Protein AF-A0A1Q6QPU6-F1 (afdb_monomer_lite)

Secondary structure (DSSP, 8-state):
--HHHHHHHHHHHHHHHH-S-HHHHHHHHHHHHHHHHHHHHHHHHTTSS-GGG--SB-HHHHHHHHHHHHHHHTTS-HHHHHHHHHHHHHHHHHHTT-B-S-GGGGGGT-B-TT---SSB--HHHHHHHHHHHHHHHHHHTTTS--S-TTS-TTSHHHHHHHHHHHTHHHHHHHHHHHHHHHHHHHHHH-

pLDDT: mean 91.65, std 6.23, range [52.44, 97.75]

Foldseek 3Di:
DPVVLLVVLLQLLLVLLLDDDLLVVLVVLLVLLVVLQVVQVVCCVVVVDDPQAHAPQAPSNLSSVLSNCCVPLVVDPLVVLLVVLVVLAVVLVVLCVDEDPDCVCQQQNHHHPPDHYPGGDHNGNSSSSSSNSNSCSCPVCVVVDDPCPPPPCVDPVNVVVVVCVVCVSVCVSVVVVVVVVVVVVVVVVD

Structure (mmCIF, N/CA/C/O backbone):
data_AF-A0A1Q6QPU6-F1
#
_entry.id   AF-A0A1Q6QPU6-F1
#
loop_
_atom_site.group_PDB
_atom_site.id
_atom_site.type_symbol
_atom_site.label_atom_id
_atom_site.label_alt_id
_atom_site.label_comp_id
_atom_site.label_asym_id
_atom_site.label_entity_id
_atom_site.label_seq_id
_atom_site.pdbx_PDB_ins_code
_atom_site.Cartn_x
_atom_site.Cartn_y
_atom_site.Cartn_z
_atom_site.occupancy
_atom_site.B_iso_or_equiv
_atom_site.auth_seq_id
_atom_site.auth_comp_id
_atom_site.auth_asym_id
_atom_site.auth_atom_id
_atom_site.pdbx_PDB_model_num
ATOM 1 N N . MET A 1 1 ? 6.697 -15.761 -1.244 1.00 52.44 1 MET A N 1
ATOM 2 C CA . MET A 1 1 ? 5.909 -14.647 -0.665 1.00 52.44 1 MET A CA 1
ATOM 3 C C . MET A 1 1 ? 6.875 -13.691 0.015 1.00 52.44 1 MET A C 1
ATOM 5 O O . MET A 1 1 ? 7.708 -14.163 0.774 1.00 52.44 1 MET A O 1
ATOM 9 N N . GLN A 1 2 ? 6.818 -12.386 -0.259 1.00 68.25 2 GLN A N 1
ATOM 10 C CA . GLN A 1 2 ? 7.627 -11.409 0.480 1.00 68.25 2 GLN A CA 1
ATOM 11 C C . GLN A 1 2 ? 6.918 -11.092 1.802 1.00 68.25 2 GLN A C 1
ATOM 13 O O . GLN A 1 2 ? 6.023 -10.255 1.830 1.00 68.25 2 GLN A O 1
ATOM 18 N N . TRP A 1 3 ? 7.263 -11.772 2.895 1.00 74.69 3 TRP A N 1
ATOM 19 C CA . TRP A 1 3 ? 6.568 -11.647 4.189 1.00 74.69 3 TRP A CA 1
ATOM 20 C C . TRP A 1 3 ? 6.433 -10.201 4.703 1.00 74.69 3 TRP A C 1
ATOM 22 O O . TRP A 1 3 ? 5.424 -9.863 5.320 1.00 74.69 3 TRP A O 1
ATOM 32 N N . GLY A 1 4 ? 7.388 -9.323 4.368 1.00 81.06 4 GLY A N 1
ATOM 33 C CA . GLY A 1 4 ? 7.327 -7.897 4.706 1.00 81.06 4 GLY A CA 1
ATOM 34 C C . GLY A 1 4 ? 6.108 -7.170 4.124 1.00 81.06 4 GLY A C 1
ATOM 35 O O . GLY A 1 4 ? 5.490 -6.366 4.818 1.00 81.06 4 GLY A O 1
ATOM 36 N N . SER A 1 5 ? 5.699 -7.503 2.894 1.00 82.19 5 SER A N 1
ATOM 37 C CA . SER A 1 5 ? 4.511 -6.914 2.250 1.00 82.19 5 SER A CA 1
ATOM 38 C C . SER A 1 5 ? 3.216 -7.231 2.997 1.00 82.19 5 SER A C 1
ATOM 40 O O . SER A 1 5 ? 2.389 -6.351 3.233 1.00 82.19 5 SER A O 1
ATOM 42 N N . VAL A 1 6 ? 3.063 -8.491 3.408 1.00 90.56 6 VAL A N 1
ATOM 43 C CA . VAL A 1 6 ? 1.884 -8.977 4.129 1.00 90.56 6 VAL A CA 1
ATOM 44 C C . VAL A 1 6 ? 1.790 -8.297 5.487 1.00 90.56 6 VAL A C 1
ATOM 46 O O . VAL A 1 6 ? 0.727 -7.791 5.843 1.00 90.56 6 VAL A O 1
ATOM 49 N N . LEU A 1 7 ? 2.907 -8.218 6.217 1.00 91.81 7 LEU A N 1
ATOM 50 C CA . LEU A 1 7 ? 2.950 -7.541 7.510 1.00 91.81 7 LEU A CA 1
ATOM 51 C C . LEU A 1 7 ? 2.557 -6.064 7.381 1.00 91.81 7 LEU A C 1
ATOM 53 O O . LEU A 1 7 ? 1.762 -5.566 8.174 1.00 91.81 7 LEU A O 1
ATOM 57 N N . PHE A 1 8 ? 3.063 -5.376 6.359 1.00 90.69 8 PHE A N 1
ATOM 58 C CA . PHE A 1 8 ? 2.744 -3.973 6.119 1.00 90.69 8 PHE A CA 1
ATOM 59 C C . PHE A 1 8 ? 1.252 -3.747 5.832 1.00 90.69 8 PHE A C 1
ATOM 61 O O . PHE A 1 8 ? 0.648 -2.830 6.389 1.00 90.69 8 PHE A O 1
ATOM 68 N N . LEU A 1 9 ? 0.634 -4.612 5.022 1.00 94.75 9 LEU A N 1
ATOM 69 C CA . LEU A 1 9 ? -0.805 -4.567 4.737 1.00 94.75 9 LEU A CA 1
ATOM 70 C C . LEU A 1 9 ? -1.649 -4.868 5.979 1.00 94.75 9 LEU A C 1
ATOM 72 O O . LEU A 1 9 ? -2.629 -4.167 6.226 1.00 94.75 9 LEU A O 1
ATOM 76 N N . LEU A 1 10 ? -1.249 -5.860 6.780 1.00 95.88 10 LEU A N 1
ATOM 77 C CA . LEU A 1 10 ? -1.910 -6.193 8.044 1.00 95.88 10 LEU A CA 1
ATOM 78 C C . LEU A 1 10 ? -1.862 -5.014 9.020 1.00 95.88 10 LEU A C 1
ATOM 80 O O . LEU A 1 10 ? -2.901 -4.611 9.542 1.00 95.88 10 LEU A O 1
ATOM 84 N N . ILE A 1 11 ? -0.680 -4.424 9.224 1.00 93.75 11 ILE A N 1
ATOM 85 C CA . ILE A 1 11 ? -0.508 -3.253 10.092 1.00 93.75 11 ILE A CA 1
ATOM 86 C C . ILE A 1 11 ? -1.337 -2.081 9.564 1.00 93.75 11 ILE A C 1
ATOM 88 O O . ILE A 1 11 ? -2.042 -1.442 10.339 1.00 93.75 11 ILE A O 1
ATOM 92 N N . SER A 1 12 ? -1.320 -1.824 8.254 1.00 94.56 12 SER A N 1
ATOM 93 C CA . SER A 1 12 ? -2.130 -0.760 7.651 1.00 94.56 12 SER A CA 1
ATOM 94 C C . SER A 1 12 ? -3.633 -0.978 7.874 1.00 94.56 12 SER A C 1
ATOM 96 O O . SER A 1 12 ? -4.347 -0.036 8.226 1.00 94.56 12 SER A O 1
ATOM 98 N N . GLY A 1 13 ? -4.098 -2.226 7.757 1.00 95.94 13 GLY A N 1
ATOM 99 C CA . GLY A 1 13 ? -5.467 -2.629 8.073 1.00 95.94 13 GLY A CA 1
ATOM 100 C C . GLY A 1 13 ? -5.832 -2.389 9.539 1.00 95.94 13 GLY A C 1
ATOM 101 O O . GLY A 1 13 ? -6.881 -1.822 9.824 1.00 95.94 13 GLY A O 1
ATOM 102 N N . ILE A 1 14 ? -4.953 -2.730 10.483 1.00 95.00 14 ILE A N 1
ATOM 103 C CA . ILE A 1 14 ? -5.164 -2.409 11.906 1.00 95.00 14 ILE A CA 1
ATOM 104 C C . ILE A 1 14 ? -5.216 -0.884 12.098 1.00 95.00 14 ILE A C 1
ATOM 106 O O . ILE A 1 14 ? -6.104 -0.352 12.757 1.00 95.00 14 ILE A O 1
ATOM 110 N N . CYS A 1 15 ? -4.293 -0.140 11.487 1.00 92.56 15 CYS A N 1
ATOM 111 C CA . CYS A 1 15 ? -4.229 1.312 11.631 1.00 92.56 15 CYS A CA 1
ATOM 112 C C . CYS A 1 15 ? -5.456 2.034 11.056 1.00 92.56 15 CYS A C 1
ATOM 114 O O . CYS A 1 15 ? -5.819 3.094 11.573 1.00 92.56 15 CYS A O 1
ATOM 116 N N . VAL A 1 16 ? -6.104 1.503 10.011 1.00 93.88 16 VAL A N 1
ATOM 117 C CA . VAL A 1 16 ? -7.290 2.152 9.427 1.00 93.88 16 VAL A CA 1
ATOM 118 C C . VAL A 1 16 ? -8.495 2.114 10.371 1.00 93.88 16 VAL A C 1
ATOM 120 O O . VAL A 1 16 ? -9.348 2.997 10.291 1.00 93.88 16 VAL A O 1
ATOM 123 N N . THR A 1 17 ? -8.560 1.146 11.296 1.00 92.38 17 THR A N 1
ATOM 124 C CA . THR A 1 17 ? -9.632 1.081 12.305 1.00 92.38 17 THR A CA 1
ATOM 125 C C . THR A 1 17 ? -9.434 2.082 13.439 1.00 92.38 17 THR A C 1
ATOM 127 O O . THR A 1 17 ? -10.404 2.454 14.089 1.00 92.38 17 THR A O 1
ATOM 130 N N . LEU A 1 18 ? -8.192 2.519 13.671 1.00 88.69 18 LEU A N 1
ATOM 131 C CA . LEU A 1 18 ? -7.813 3.486 14.710 1.00 88.69 18 LEU A CA 1
ATOM 132 C C . LEU A 1 18 ? -7.724 4.928 14.183 1.00 88.69 18 LEU A C 1
ATOM 134 O O . LEU A 1 18 ? -7.687 5.889 14.949 1.00 88.69 18 LEU A O 1
ATOM 138 N N . GLY A 1 19 ? -7.605 5.088 12.866 1.00 84.38 19 GLY A N 1
ATOM 139 C CA . GLY A 1 19 ? -7.388 6.372 12.216 1.00 84.38 19 GLY A CA 1
ATOM 140 C C . GLY A 1 19 ? -8.669 7.171 11.977 1.00 84.38 19 GLY A C 1
ATOM 141 O O . GLY A 1 19 ? -9.746 6.627 11.765 1.00 84.38 19 GLY A O 1
ATOM 142 N N . HIS A 1 20 ? -8.510 8.491 11.892 1.00 78.81 20 HIS A N 1
ATOM 143 C CA . HIS A 1 20 ? -9.559 9.415 11.468 1.00 78.81 20 HIS A CA 1
ATOM 144 C C . HIS A 1 20 ? -9.342 9.801 9.991 1.00 78.81 20 HIS A C 1
ATOM 146 O O . HIS A 1 20 ? -8.202 9.937 9.539 1.00 78.81 20 HIS A O 1
ATOM 152 N N . HIS A 1 21 ? -10.429 9.972 9.233 1.00 91.62 21 HIS A N 1
ATOM 153 C CA . HIS A 1 21 ? -10.433 10.375 7.812 1.00 91.62 21 HIS A CA 1
ATOM 154 C C . HIS A 1 21 ? -9.677 9.434 6.839 1.00 91.62 21 HIS A C 1
ATOM 156 O O . HIS A 1 21 ? -8.742 9.870 6.156 1.00 91.62 21 HIS A O 1
ATOM 162 N N . PRO A 1 22 ? -10.099 8.160 6.700 1.00 92.44 22 PRO A N 1
ATOM 163 C CA . PRO A 1 22 ? -9.456 7.190 5.804 1.00 92.44 22 PRO A CA 1
ATOM 164 C C . PRO A 1 22 ? -9.426 7.648 4.339 1.00 92.44 22 PRO A C 1
ATOM 166 O O . PRO A 1 22 ? -8.420 7.456 3.670 1.00 92.44 22 PRO A O 1
ATOM 169 N N . VAL A 1 23 ? -10.465 8.345 3.862 1.00 95.31 23 VAL A N 1
ATOM 170 C CA . VAL A 1 23 ? -10.538 8.841 2.475 1.00 95.31 23 VAL A CA 1
ATOM 171 C C . VAL A 1 23 ? -9.457 9.879 2.185 1.00 95.31 23 VAL A C 1
ATOM 173 O O . VAL A 1 23 ? -8.720 9.743 1.216 1.00 95.31 23 VAL A O 1
ATOM 176 N N . ARG A 1 24 ? -9.309 10.898 3.044 1.00 96.00 24 ARG A N 1
ATOM 177 C CA . ARG A 1 24 ? -8.296 11.953 2.859 1.00 96.00 24 ARG A CA 1
ATOM 178 C C . ARG A 1 24 ? -6.884 11.368 2.862 1.00 96.00 24 ARG A C 1
ATOM 180 O O . ARG A 1 24 ? -6.060 11.752 2.037 1.00 96.00 24 ARG A O 1
ATOM 187 N N . ARG A 1 25 ? -6.609 10.435 3.781 1.00 93.75 25 ARG A N 1
ATOM 188 C CA . ARG A 1 25 ? -5.312 9.745 3.862 1.00 93.75 25 ARG A CA 1
ATOM 189 C C . ARG A 1 25 ? -5.092 8.84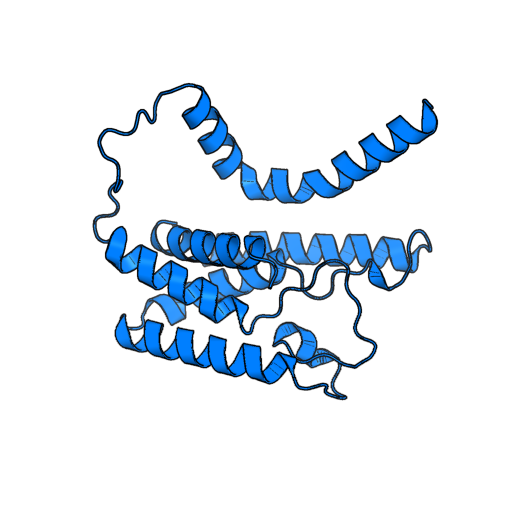2 2.648 1.00 93.75 25 ARG A C 1
ATOM 191 O O . ARG A 1 25 ? -4.010 8.879 2.078 1.00 93.75 25 ARG A O 1
ATOM 198 N N . GLY A 1 26 ? -6.122 8.115 2.217 1.00 95.69 26 GLY A N 1
ATOM 199 C CA . GLY A 1 26 ? -6.095 7.278 1.021 1.00 95.69 26 GLY A CA 1
ATOM 200 C C . GLY A 1 26 ? -5.803 8.073 -0.249 1.00 95.69 26 GLY A C 1
ATOM 201 O O . GLY A 1 26 ? -4.923 7.677 -1.005 1.00 95.69 26 GLY A O 1
ATOM 202 N N . LEU A 1 27 ? -6.447 9.231 -0.440 1.00 97.44 27 LEU A N 1
ATOM 203 C CA . LEU A 1 27 ? -6.164 10.140 -1.559 1.00 97.44 27 LEU A CA 1
ATOM 204 C C . LEU A 1 27 ? -4.721 10.652 -1.538 1.00 97.44 27 LEU A C 1
ATOM 206 O O . LEU A 1 27 ? -4.067 10.654 -2.575 1.00 97.44 27 LEU A O 1
ATOM 210 N N . ALA A 1 28 ? -4.209 11.057 -0.371 1.00 96.62 28 ALA A N 1
ATOM 211 C CA . ALA A 1 28 ? -2.829 11.523 -0.247 1.00 96.62 28 ALA A CA 1
ATOM 212 C C . ALA A 1 28 ? -1.820 10.410 -0.575 1.00 96.62 28 ALA A C 1
ATOM 214 O O . ALA A 1 28 ? -0.905 10.619 -1.365 1.00 96.62 28 ALA A O 1
ATOM 215 N N . VAL A 1 29 ? -2.018 9.211 -0.018 1.00 96.44 29 VAL A N 1
ATOM 216 C CA . VAL A 1 29 ? -1.150 8.046 -0.255 1.00 96.44 29 VAL A CA 1
ATOM 217 C C . VAL A 1 29 ? -1.213 7.602 -1.720 1.00 96.44 29 VAL A C 1
ATOM 219 O O . VAL A 1 29 ? -0.169 7.383 -2.331 1.00 96.44 29 VAL A O 1
ATOM 222 N N . PHE A 1 30 ? -2.411 7.542 -2.309 1.00 97.25 30 PHE A N 1
ATOM 223 C CA . PHE A 1 30 ? -2.590 7.236 -3.728 1.00 97.25 30 PHE A CA 1
ATOM 224 C C . PHE A 1 30 ? -1.918 8.286 -4.621 1.00 97.25 30 PHE A C 1
ATOM 226 O O . PHE A 1 30 ? -1.203 7.927 -5.550 1.00 97.25 30 PHE A O 1
ATOM 233 N N . GLY A 1 31 ? -2.085 9.575 -4.309 1.00 97.62 31 GLY A N 1
ATOM 234 C CA . GLY A 1 31 ? -1.450 10.679 -5.031 1.00 97.62 31 GLY A CA 1
ATOM 235 C C . GLY A 1 31 ? 0.078 10.627 -4.975 1.00 97.62 31 GLY A C 1
ATOM 236 O O . GLY A 1 31 ? 0.733 10.840 -5.992 1.00 97.62 31 GLY A O 1
ATOM 237 N N . CYS A 1 32 ? 0.657 10.265 -3.827 1.00 96.94 32 CYS A N 1
ATOM 238 C CA . CYS A 1 32 ? 2.093 9.999 -3.720 1.00 96.94 32 CYS A CA 1
ATOM 239 C C . CYS A 1 32 ? 2.524 8.804 -4.583 1.00 96.94 32 CYS A C 1
ATOM 241 O O . CYS A 1 32 ? 3.564 8.876 -5.229 1.00 96.94 32 CYS A O 1
ATOM 243 N N . GLY A 1 33 ? 1.716 7.740 -4.642 1.00 96.50 33 GLY A N 1
ATOM 244 C CA . GLY A 1 33 ? 1.933 6.631 -5.573 1.00 96.50 33 GLY A CA 1
ATOM 245 C C . GLY A 1 33 ? 1.973 7.104 -7.026 1.00 96.50 33 GLY A C 1
ATOM 246 O O . GLY A 1 33 ? 2.944 6.826 -7.727 1.00 96.50 33 GLY A O 1
ATOM 247 N N . MET A 1 34 ? 0.976 7.891 -7.440 1.00 97.38 34 MET A N 1
ATOM 248 C CA . MET A 1 34 ? 0.898 8.447 -8.794 1.00 97.38 34 MET A CA 1
ATOM 249 C C . MET A 1 34 ? 2.107 9.330 -9.114 1.00 97.38 34 MET A C 1
ATOM 251 O O . MET A 1 34 ? 2.637 9.271 -10.221 1.00 97.38 34 MET A O 1
ATOM 255 N N . LEU A 1 35 ? 2.586 10.117 -8.146 1.00 96.56 35 LEU A N 1
ATOM 256 C CA . LEU A 1 35 ? 3.808 10.903 -8.300 1.00 96.56 35 LEU A CA 1
ATOM 257 C C . LEU A 1 35 ? 5.029 10.002 -8.538 1.00 96.56 35 LEU A C 1
ATOM 259 O O . LEU A 1 35 ? 5.807 10.273 -9.448 1.00 96.56 35 LEU A O 1
ATOM 263 N N . CYS A 1 36 ? 5.182 8.909 -7.784 1.00 95.31 36 CYS A N 1
ATOM 264 C CA . CYS A 1 36 ? 6.253 7.935 -8.017 1.00 95.31 36 CYS A CA 1
ATOM 265 C C . CYS A 1 36 ? 6.161 7.299 -9.413 1.00 95.31 36 CYS A C 1
ATOM 267 O O . CYS A 1 36 ? 7.182 7.150 -10.087 1.00 95.31 36 CYS A O 1
ATOM 269 N N . SER A 1 37 ? 4.955 6.966 -9.878 1.00 95.44 37 SER A N 1
ATOM 270 C CA . SER A 1 37 ? 4.727 6.476 -11.243 1.00 95.44 37 SER A CA 1
ATOM 271 C C . SER A 1 37 ? 5.139 7.498 -12.296 1.00 95.44 37 SER A C 1
ATOM 273 O O . SER A 1 37 ? 5.826 7.140 -13.246 1.00 95.44 37 SER A O 1
ATOM 275 N N . LEU A 1 38 ? 4.784 8.774 -12.116 1.00 96.19 38 LEU A N 1
ATOM 276 C CA . LEU A 1 38 ? 5.167 9.848 -13.035 1.00 96.19 38 LEU A CA 1
ATOM 277 C C . LEU A 1 38 ? 6.682 10.059 -13.073 1.00 96.19 38 LEU A C 1
ATOM 279 O O . LEU A 1 38 ? 7.250 10.167 -14.157 1.00 96.19 38 LEU A O 1
ATOM 283 N N . VAL A 1 39 ? 7.343 10.080 -11.913 1.00 94.31 39 VAL A N 1
ATOM 284 C CA . VAL A 1 39 ? 8.802 10.243 -11.825 1.00 94.31 39 VAL A CA 1
ATOM 285 C C . VAL A 1 39 ? 9.516 9.070 -12.496 1.00 94.31 39 VAL A C 1
ATOM 287 O O . VAL A 1 39 ? 10.367 9.283 -13.355 1.00 94.31 39 VAL A O 1
ATOM 290 N N . THR A 1 40 ? 9.141 7.832 -12.168 1.00 93.81 40 THR A N 1
ATOM 291 C CA . THR A 1 40 ? 9.774 6.635 -12.750 1.00 93.81 40 THR A CA 1
ATOM 292 C C . THR A 1 40 ? 9.471 6.474 -14.239 1.00 93.81 40 THR A C 1
ATOM 294 O O . THR A 1 40 ? 10.356 6.097 -15.005 1.00 93.81 40 THR A O 1
ATOM 297 N N . ALA A 1 41 ? 8.264 6.831 -14.688 1.00 93.19 41 ALA A N 1
ATOM 298 C CA . ALA A 1 41 ? 7.953 6.931 -16.109 1.00 93.19 41 ALA A CA 1
ATOM 299 C C . ALA A 1 41 ? 8.828 7.993 -16.786 1.00 93.19 41 ALA A C 1
ATOM 301 O O . ALA A 1 41 ? 9.440 7.700 -17.808 1.00 93.19 41 ALA A O 1
ATOM 302 N N . GLY A 1 42 ? 8.952 9.190 -16.208 1.00 93.69 42 GLY A N 1
ATOM 303 C CA . GLY A 1 42 ? 9.820 10.251 -16.722 1.00 93.69 42 GLY A CA 1
ATOM 304 C C . GLY A 1 42 ? 11.275 9.800 -16.872 1.00 93.69 42 GLY A C 1
ATOM 305 O O . GLY A 1 42 ? 11.880 10.039 -17.911 1.00 93.69 42 GLY A O 1
ATOM 306 N N . MET A 1 43 ? 11.813 9.067 -15.893 1.00 91.94 43 MET A N 1
ATOM 307 C CA . MET A 1 43 ? 13.160 8.484 -15.972 1.00 91.94 43 MET A CA 1
ATOM 308 C C . MET A 1 43 ? 13.313 7.505 -17.142 1.00 91.94 43 MET A C 1
ATOM 310 O O . MET A 1 43 ? 14.346 7.512 -17.810 1.00 91.94 43 MET A O 1
ATOM 314 N N . TYR A 1 44 ? 12.291 6.688 -17.408 1.00 91.50 44 TYR A N 1
ATOM 315 C CA . TYR A 1 44 ? 12.270 5.798 -18.568 1.00 91.50 44 TYR A CA 1
ATOM 316 C C . TYR A 1 44 ? 12.206 6.579 -19.889 1.00 91.50 44 TYR A C 1
ATOM 318 O O . TYR A 1 44 ? 13.012 6.336 -20.784 1.00 91.50 44 TYR A O 1
ATOM 326 N N . TRP A 1 45 ? 11.295 7.550 -20.000 1.00 91.00 45 TRP A N 1
ATOM 327 C CA . TRP A 1 45 ? 11.126 8.373 -21.204 1.00 91.00 45 TRP A CA 1
ATOM 328 C C . TRP A 1 45 ? 12.370 9.204 -21.541 1.00 91.00 45 TRP A C 1
ATOM 330 O O . TRP A 1 45 ? 12.692 9.371 -22.714 1.00 91.00 45 TRP A O 1
ATOM 340 N N . LEU A 1 46 ? 13.085 9.693 -20.526 1.00 92.94 46 LEU A N 1
ATOM 341 C CA . LEU A 1 46 ? 14.340 10.436 -20.680 1.00 92.94 46 LEU A CA 1
ATOM 342 C C . LEU A 1 46 ? 15.558 9.526 -20.928 1.00 92.94 46 LEU A C 1
ATOM 344 O O . LEU A 1 46 ? 16.665 10.027 -21.098 1.00 92.94 46 LEU A O 1
ATOM 348 N N . GLY A 1 47 ? 15.376 8.202 -20.942 1.00 88.81 47 GLY A N 1
ATOM 349 C CA . GLY A 1 47 ? 16.446 7.238 -21.206 1.00 88.81 47 GLY A CA 1
ATOM 350 C C . GLY A 1 47 ? 17.415 7.020 -20.041 1.00 88.81 47 GLY A C 1
ATOM 351 O O . GLY A 1 47 ? 18.433 6.359 -20.224 1.00 88.81 47 GLY A O 1
ATOM 352 N N . PHE A 1 48 ? 17.114 7.526 -18.839 1.00 85.38 48 PHE A N 1
ATOM 353 C CA . PHE A 1 48 ? 17.961 7.320 -17.660 1.00 85.38 48 PHE A CA 1
ATOM 354 C C . PHE A 1 48 ? 17.929 5.876 -17.153 1.00 85.38 48 PHE A C 1
ATOM 356 O O . PHE A 1 48 ? 18.897 5.430 -16.542 1.00 85.38 48 PHE A O 1
ATOM 363 N N . GLN A 1 49 ? 16.817 5.159 -17.347 1.00 87.06 49 GLN A N 1
ATOM 364 C CA . GLN A 1 49 ? 16.599 3.796 -16.851 1.00 87.06 49 GLN A CA 1
ATOM 365 C C . GLN A 1 49 ? 15.752 2.970 -17.835 1.00 87.06 49 GLN A C 1
ATOM 367 O O . GLN A 1 49 ? 15.003 3.515 -18.644 1.00 87.06 49 GLN A O 1
ATOM 372 N N . GLY A 1 50 ? 15.842 1.638 -17.757 1.00 86.94 50 GLY A N 1
ATOM 373 C CA . GLY A 1 50 ? 15.052 0.725 -18.594 1.00 86.94 50 GLY A CA 1
ATOM 374 C C . GLY A 1 50 ? 13.564 0.662 -18.216 1.00 86.94 50 GLY A C 1
ATOM 375 O O . GLY A 1 50 ? 13.158 1.094 -17.141 1.00 86.94 50 GLY A O 1
ATOM 376 N N . ARG A 1 51 ? 12.738 0.045 -19.076 1.00 85.19 51 ARG A N 1
ATOM 377 C CA . ARG A 1 51 ? 11.263 -0.028 -18.933 1.00 85.19 51 ARG A CA 1
ATOM 378 C C . ARG A 1 51 ? 10.780 -0.600 -17.592 1.00 85.19 51 ARG A C 1
ATOM 380 O O . ARG A 1 51 ? 9.709 -0.232 -17.122 1.00 85.19 51 ARG A O 1
ATOM 387 N N . GLY A 1 52 ? 11.566 -1.481 -16.970 1.00 85.75 52 GLY A N 1
ATOM 388 C CA . GLY A 1 52 ? 11.231 -2.103 -15.687 1.00 85.75 52 GLY A CA 1
ATOM 389 C C . GLY A 1 52 ? 11.196 -1.137 -14.499 1.00 85.75 52 GLY A C 1
ATOM 390 O O . GLY A 1 52 ? 10.603 -1.486 -13.484 1.00 85.75 52 GLY A O 1
ATOM 391 N N . ILE A 1 53 ? 11.767 0.071 -14.609 1.00 89.56 53 ILE A N 1
ATOM 392 C CA . ILE A 1 53 ? 11.758 1.053 -13.511 1.00 89.56 53 ILE A CA 1
ATOM 393 C C . ILE A 1 53 ? 10.356 1.603 -13.226 1.00 89.56 53 ILE A C 1
ATOM 395 O O . ILE A 1 53 ? 10.070 2.042 -12.115 1.00 89.56 53 ILE A O 1
ATOM 399 N N . VAL A 1 54 ? 9.479 1.587 -14.234 1.00 93.25 54 VAL A N 1
ATOM 400 C CA . VAL A 1 54 ? 8.175 2.242 -14.162 1.00 93.25 54 VAL A CA 1
ATOM 401 C C . VAL A 1 54 ? 7.305 1.544 -13.126 1.00 93.25 54 VAL A C 1
ATOM 403 O O . VAL A 1 54 ? 7.047 0.338 -13.203 1.00 93.25 54 VAL A O 1
ATOM 406 N N . ILE A 1 55 ? 6.835 2.314 -12.149 1.00 94.44 55 ILE A N 1
ATOM 407 C CA . ILE A 1 55 ? 5.902 1.836 -11.130 1.00 94.44 55 ILE A CA 1
ATOM 408 C C . ILE A 1 55 ? 4.492 1.929 -11.712 1.00 94.44 55 ILE A C 1
ATOM 410 O O . ILE A 1 55 ? 3.931 3.016 -11.798 1.00 94.44 55 ILE A O 1
ATOM 414 N N . TRP A 1 56 ? 3.904 0.803 -12.118 1.00 93.81 56 TRP A N 1
ATOM 415 C CA . TRP A 1 56 ? 2.544 0.781 -12.675 1.00 93.81 56 TRP A CA 1
ATOM 416 C C . TRP A 1 56 ? 1.475 0.722 -11.583 1.00 93.81 56 TRP A C 1
ATOM 418 O O . TRP A 1 56 ? 0.455 1.399 -11.671 1.00 93.81 56 TRP A O 1
ATOM 428 N N . PHE A 1 57 ? 1.706 -0.085 -10.543 1.00 95.56 57 PHE A N 1
ATOM 429 C CA . PHE A 1 57 ? 0.795 -0.213 -9.405 1.00 95.56 57 PHE A CA 1
ATOM 430 C C . PHE A 1 57 ? 1.547 -0.663 -8.154 1.00 95.56 57 PHE A C 1
ATOM 432 O O . PHE A 1 57 ? 1.482 -1.820 -7.742 1.00 95.56 57 PHE A O 1
ATOM 439 N N . GLY A 1 58 ? 2.304 0.265 -7.577 1.00 95.00 58 GLY A N 1
ATOM 440 C CA . GLY A 1 58 ? 3.073 0.031 -6.356 1.00 95.00 58 GLY A CA 1
ATOM 441 C C . GLY A 1 58 ? 2.236 -0.030 -5.076 1.00 95.00 58 GLY A C 1
ATOM 442 O O . GLY A 1 58 ? 1.014 0.171 -5.081 1.00 95.00 58 GLY A O 1
ATOM 443 N N . ILE A 1 59 ? 2.905 -0.237 -3.942 1.00 94.94 59 ILE A N 1
ATOM 444 C CA . ILE A 1 59 ? 2.242 -0.417 -2.640 1.00 94.94 59 ILE A CA 1
ATOM 445 C C . ILE A 1 59 ? 1.436 0.814 -2.201 1.00 94.94 59 ILE A C 1
ATOM 447 O O . ILE A 1 59 ? 0.393 0.667 -1.566 1.00 94.94 59 ILE A O 1
ATOM 451 N N . LEU A 1 60 ? 1.873 2.026 -2.570 1.00 96.06 60 LEU A N 1
ATOM 452 C CA . LEU A 1 60 ? 1.152 3.269 -2.272 1.00 96.06 60 LEU A CA 1
ATOM 453 C C . LEU A 1 60 ? -0.182 3.347 -3.028 1.00 96.06 60 LEU A C 1
ATOM 455 O O . LEU A 1 60 ? -1.187 3.756 -2.451 1.00 96.06 60 LEU A O 1
ATOM 459 N N . HIS A 1 61 ? -0.235 2.882 -4.279 1.00 97.31 61 HIS A N 1
ATOM 460 C CA . HIS A 1 61 ? -1.494 2.788 -5.022 1.00 97.31 61 HIS A CA 1
ATOM 461 C C . HIS A 1 61 ? -2.439 1.802 -4.341 1.00 97.31 61 HIS A C 1
ATOM 463 O O . HIS A 1 61 ? -3.581 2.143 -4.033 1.00 97.31 61 HIS A O 1
ATOM 469 N N . CYS A 1 62 ? -1.932 0.605 -4.033 1.00 97.12 62 CYS A N 1
ATOM 470 C CA . CYS A 1 62 ? -2.695 -0.439 -3.359 1.00 97.12 62 CYS A CA 1
ATOM 471 C C . CYS A 1 62 ? -3.255 0.039 -2.015 1.00 97.12 62 CYS A C 1
ATOM 473 O O . CYS A 1 62 ? -4.452 -0.095 -1.761 1.00 97.12 62 CYS A O 1
ATOM 475 N N . LEU A 1 63 ? -2.415 0.624 -1.156 1.00 96.44 63 LEU A N 1
ATOM 476 C CA . LEU A 1 63 ? -2.841 1.150 0.139 1.00 96.44 63 LEU A CA 1
ATOM 477 C C . LEU A 1 63 ? -3.825 2.305 0.003 1.00 96.44 63 LEU A C 1
ATOM 479 O O . LEU A 1 63 ? -4.811 2.345 0.740 1.00 96.44 63 LEU A O 1
ATOM 483 N N . GLY A 1 64 ? -3.575 3.221 -0.932 1.00 97.00 64 GLY A N 1
ATOM 484 C CA . GLY A 1 64 ? -4.487 4.311 -1.239 1.00 97.00 64 GLY A CA 1
ATOM 485 C C . GLY A 1 64 ? -5.879 3.782 -1.576 1.00 97.00 64 GLY A C 1
ATOM 486 O O . GLY A 1 64 ? -6.854 4.179 -0.941 1.00 97.00 64 GLY A O 1
ATOM 487 N N . VAL A 1 65 ? -5.965 2.799 -2.478 1.00 97.75 65 VAL A N 1
ATOM 488 C CA . VAL A 1 65 ? -7.225 2.128 -2.835 1.00 97.75 65 VAL A CA 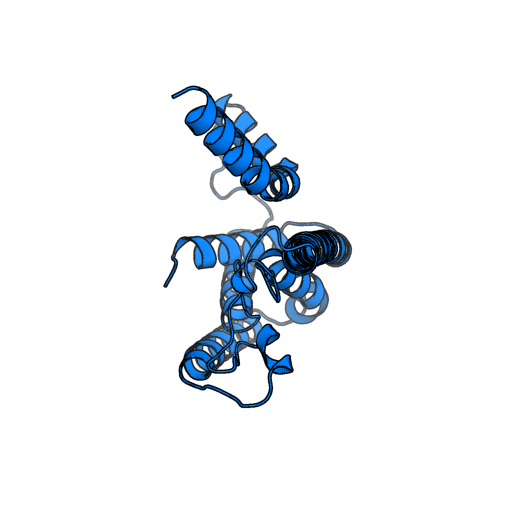1
ATOM 489 C C . VAL A 1 65 ? -7.844 1.407 -1.633 1.00 97.75 65 VAL A C 1
ATOM 491 O O . VAL A 1 65 ? -9.035 1.572 -1.384 1.00 97.75 65 VAL A O 1
ATOM 494 N N . CYS A 1 66 ? -7.069 0.669 -0.833 1.00 97.31 66 CYS A N 1
ATOM 495 C CA . CYS A 1 66 ? -7.583 -0.010 0.365 1.00 97.31 66 CYS A CA 1
ATOM 496 C C . CYS A 1 66 ? -8.218 0.976 1.364 1.00 97.31 66 CYS A C 1
ATOM 498 O O . CYS A 1 66 ? -9.323 0.743 1.856 1.00 97.31 66 CYS A O 1
ATOM 500 N N . MET A 1 67 ? -7.553 2.105 1.632 1.00 96.50 67 MET A N 1
ATOM 501 C CA . MET A 1 67 ? -8.066 3.159 2.517 1.00 96.50 67 MET A CA 1
ATOM 502 C C . MET A 1 67 ? -9.284 3.871 1.926 1.00 96.50 67 MET A C 1
ATOM 504 O O . MET A 1 67 ? -10.208 4.209 2.666 1.00 96.50 67 MET A O 1
ATOM 508 N N . LEU A 1 68 ? -9.303 4.082 0.608 1.00 97.44 68 LEU A N 1
ATOM 509 C CA . LEU A 1 68 ? -10.457 4.639 -0.091 1.00 97.44 68 LEU A CA 1
ATOM 510 C C . LEU A 1 68 ? -11.660 3.708 -0.005 1.00 97.44 68 LEU A C 1
ATOM 512 O O . LEU A 1 68 ? -12.752 4.208 0.216 1.00 97.44 68 LEU A O 1
ATOM 516 N N . LEU A 1 69 ? -11.469 2.390 -0.117 1.00 97.00 69 LEU A N 1
ATOM 517 C CA . LEU A 1 69 ? -12.536 1.387 -0.028 1.00 97.00 69 LEU A CA 1
ATOM 518 C C . LEU A 1 69 ? -13.066 1.179 1.403 1.00 97.00 69 LEU A C 1
ATOM 520 O O . LEU A 1 69 ? -14.198 0.725 1.602 1.00 97.00 69 LEU A O 1
ATOM 524 N N . TRP A 1 70 ? -12.264 1.521 2.411 1.00 96.56 70 TRP A N 1
ATOM 525 C CA . TRP A 1 70 ? -12.578 1.279 3.818 1.00 96.56 70 TRP A CA 1
ATOM 526 C C . TRP A 1 70 ? -13.902 1.882 4.333 1.00 96.56 70 TRP A C 1
ATOM 528 O O . TRP A 1 70 ? -14.563 1.203 5.107 1.00 96.56 70 TRP A O 1
ATOM 538 N N . PRO A 1 71 ? -14.380 3.078 3.942 1.00 95.44 71 PRO A N 1
ATOM 539 C CA . PRO A 1 71 ? -15.669 3.602 4.406 1.00 95.44 71 PRO A CA 1
ATOM 540 C C . PRO A 1 71 ? -16.870 2.719 4.047 1.00 95.44 71 PRO A C 1
ATOM 542 O O . PRO A 1 71 ? -17.881 2.767 4.745 1.00 95.44 71 PRO A O 1
ATOM 545 N N . TRP A 1 72 ? -16.779 1.929 2.972 1.00 95.69 72 TRP A N 1
ATOM 546 C CA . TRP A 1 72 ? -17.831 0.990 2.573 1.00 95.69 72 TRP A CA 1
ATOM 547 C C . TRP A 1 72 ? -17.608 -0.385 3.201 1.00 95.69 72 TRP A C 1
ATOM 549 O O . TRP A 1 72 ? -18.503 -0.906 3.865 1.00 95.69 72 TRP A O 1
ATOM 559 N N . LEU A 1 73 ? -16.399 -0.939 3.074 1.00 96.00 73 LEU A N 1
ATOM 560 C CA . LEU A 1 73 ? -16.055 -2.246 3.654 1.00 96.00 73 LEU A CA 1
ATOM 561 C C . LEU A 1 73 ? -16.137 -2.227 5.187 1.00 96.00 73 LEU A C 1
ATOM 563 O O . LEU A 1 73 ? -16.582 -3.179 5.821 1.00 96.00 73 LEU A O 1
ATOM 567 N N . GLY A 1 74 ? -15.805 -1.086 5.780 1.00 93.06 74 GLY A N 1
ATOM 568 C CA . GLY A 1 74 ? -15.887 -0.801 7.200 1.00 93.06 74 GLY A CA 1
ATOM 569 C C . GLY A 1 74 ? -17.317 -0.689 7.746 1.00 93.06 74 GLY A C 1
ATOM 570 O O . GLY A 1 74 ? -17.494 -0.522 8.949 1.00 93.06 74 GLY A O 1
ATOM 571 N N . ARG A 1 75 ? -18.363 -0.809 6.928 1.00 93.50 75 ARG A N 1
ATOM 572 C CA . ARG A 1 75 ? -19.748 -0.919 7.427 1.00 93.50 75 ARG A CA 1
ATOM 573 C C . ARG A 1 75 ? -20.214 -2.365 7.565 1.00 93.50 75 ARG A C 1
ATOM 575 O O . ARG A 1 75 ? -21.244 -2.615 8.180 1.00 93.50 75 ARG A O 1
ATOM 582 N N . LEU A 1 76 ? -19.461 -3.315 7.013 1.00 95.31 76 LEU A N 1
ATOM 583 C CA . LEU A 1 76 ? -19.824 -4.727 7.024 1.00 95.31 76 LEU A CA 1
ATOM 584 C C . LEU A 1 76 ? -19.635 -5.336 8.424 1.00 95.31 76 LEU A C 1
ATOM 586 O O . LEU A 1 76 ? -18.702 -4.945 9.142 1.00 95.31 76 LEU A O 1
ATOM 590 N N . PRO A 1 77 ? -20.477 -6.308 8.824 1.00 95.25 77 PRO A N 1
ATOM 591 C CA . PRO A 1 77 ? -20.266 -7.060 10.054 1.00 95.25 77 PRO A CA 1
ATOM 592 C C . PRO A 1 77 ? -19.014 -7.941 9.936 1.00 95.25 77 PRO A C 1
ATOM 594 O O . PRO A 1 77 ? -18.602 -8.336 8.844 1.00 95.25 77 PRO A O 1
ATOM 597 N N . ASN A 1 78 ? -18.413 -8.277 11.078 1.00 95.19 78 ASN A N 1
ATOM 598 C CA . ASN A 1 78 ? -17.109 -8.945 11.138 1.00 95.19 78 ASN A CA 1
ATOM 599 C C . ASN A 1 78 ? -17.052 -10.277 10.370 1.00 95.19 78 ASN A C 1
ATOM 601 O O . ASN A 1 78 ? -16.036 -10.570 9.747 1.00 95.19 78 ASN A O 1
ATOM 605 N N . TRP A 1 79 ? -18.137 -11.058 10.369 1.00 95.69 79 TRP A N 1
ATOM 606 C CA . TRP A 1 79 ? -18.192 -12.327 9.640 1.00 95.69 79 TRP A CA 1
ATOM 607 C C . TRP A 1 79 ? -18.183 -12.125 8.116 1.00 95.69 79 TRP A C 1
ATOM 609 O O . TRP A 1 79 ? -17.459 -12.835 7.424 1.00 95.69 79 TRP A O 1
ATOM 619 N N . VAL A 1 80 ? -18.902 -11.116 7.594 1.00 96.88 80 VAL A N 1
ATOM 620 C CA . VAL A 1 80 ? -18.877 -10.767 6.158 1.00 96.88 80 VAL A CA 1
ATOM 621 C C . VAL A 1 80 ? -17.493 -10.267 5.778 1.00 96.88 80 VAL A C 1
ATOM 623 O O . VAL A 1 80 ? -16.962 -10.665 4.747 1.00 96.88 80 VAL A O 1
ATOM 626 N N . LEU A 1 81 ? -16.889 -9.422 6.618 1.00 96.56 81 LEU A N 1
ATOM 627 C CA . LEU A 1 81 ? -15.550 -8.892 6.374 1.00 96.56 81 LEU A CA 1
ATOM 628 C C . LEU A 1 81 ? -14.506 -10.016 6.311 1.00 96.56 81 LEU A C 1
ATOM 630 O O . LEU A 1 81 ? -13.669 -10.020 5.412 1.00 96.56 81 LEU A O 1
ATOM 634 N N . GLY A 1 82 ? -14.586 -10.985 7.229 1.00 96.94 82 GLY A N 1
ATOM 635 C CA . GLY A 1 82 ? -13.724 -12.167 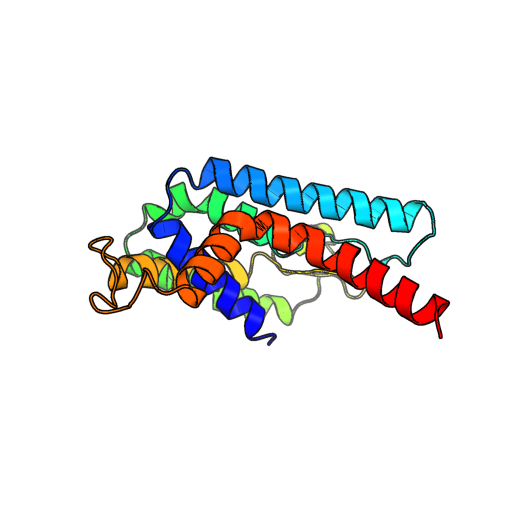7.242 1.00 96.94 82 GLY A CA 1
ATOM 636 C C . GLY A 1 82 ? -13.938 -13.070 6.026 1.00 96.94 82 GLY A C 1
ATOM 637 O O . GLY A 1 82 ? -12.967 -13.444 5.371 1.00 96.94 82 GLY A O 1
ATOM 638 N N . ALA A 1 83 ? -15.193 -13.365 5.669 1.00 97.62 83 ALA A N 1
ATOM 639 C CA . ALA A 1 83 ? -15.516 -14.159 4.482 1.00 97.62 83 ALA A CA 1
ATOM 640 C C . ALA A 1 83 ? -15.022 -13.484 3.192 1.00 97.62 83 ALA A C 1
ATOM 642 O O . ALA A 1 83 ? -14.399 -14.131 2.352 1.00 97.62 83 ALA A O 1
ATOM 643 N N . LEU A 1 84 ? -15.226 -12.169 3.067 1.00 97.69 84 LEU A N 1
ATOM 644 C CA . LEU A 1 84 ? -14.725 -11.378 1.947 1.00 97.69 84 LEU A CA 1
ATOM 645 C C . LEU A 1 84 ? -13.194 -11.387 1.900 1.00 97.69 84 LEU A C 1
ATOM 647 O O . LEU A 1 84 ? -12.623 -11.575 0.831 1.00 97.69 84 LEU A O 1
ATOM 651 N N . ALA A 1 85 ? -12.517 -11.228 3.039 1.00 97.31 85 ALA A N 1
ATOM 652 C CA . ALA A 1 85 ? -11.061 -11.287 3.095 1.00 97.31 85 ALA A CA 1
ATOM 653 C C . ALA A 1 85 ? -10.532 -12.634 2.576 1.00 97.31 85 ALA A C 1
ATOM 655 O O . ALA A 1 85 ? -9.658 -12.649 1.710 1.00 97.31 85 ALA A O 1
ATOM 656 N N . LEU A 1 86 ? -11.103 -13.752 3.037 1.00 97.75 86 LEU A N 1
ATOM 657 C CA . LEU A 1 86 ? -10.737 -15.095 2.575 1.00 97.75 86 LEU A CA 1
ATOM 658 C C . LEU A 1 86 ? -11.014 -15.289 1.080 1.00 97.75 86 LEU A C 1
ATOM 660 O O . LEU A 1 86 ? -10.164 -15.828 0.371 1.00 97.75 86 LEU A O 1
ATOM 664 N N . LEU A 1 87 ? -12.156 -14.801 0.587 1.00 97.50 87 LEU A N 1
ATOM 665 C CA . LEU A 1 87 ? -12.503 -14.849 -0.832 1.00 97.50 87 LEU A CA 1
ATOM 666 C C . LEU A 1 87 ? -11.484 -14.084 -1.689 1.00 97.50 87 LEU A C 1
ATOM 668 O O . LEU A 1 87 ? -10.993 -14.615 -2.682 1.00 97.50 87 LEU A O 1
ATOM 672 N N . LEU A 1 88 ? -11.126 -12.858 -1.298 1.00 97.06 88 LEU A N 1
ATOM 673 C CA . LEU A 1 88 ? -10.157 -12.031 -2.026 1.00 97.06 88 LEU A CA 1
ATOM 674 C C . LEU A 1 88 ? -8.744 -12.628 -1.987 1.00 97.06 88 LEU A C 1
ATOM 676 O O . LEU A 1 88 ? -8.011 -12.523 -2.970 1.00 97.06 88 LEU A O 1
ATOM 680 N N . LEU A 1 89 ? -8.362 -13.268 -0.876 1.00 96.31 89 LEU A N 1
ATOM 681 C CA . LEU A 1 89 ? -7.108 -14.017 -0.779 1.00 96.31 89 LEU A CA 1
ATOM 682 C C . LEU A 1 89 ? -7.107 -15.203 -1.749 1.00 96.31 89 LEU A C 1
ATOM 684 O O . LEU A 1 89 ? -6.173 -15.334 -2.538 1.00 96.31 89 LEU A O 1
ATOM 688 N N . ALA A 1 90 ? -8.154 -16.032 -1.724 1.00 96.12 90 ALA A N 1
ATOM 689 C CA . ALA A 1 90 ? -8.277 -17.199 -2.595 1.00 96.12 90 ALA A CA 1
ATOM 690 C C . ALA A 1 90 ? -8.253 -16.802 -4.080 1.00 96.12 90 ALA A C 1
ATOM 692 O O . ALA A 1 90 ? -7.441 -17.326 -4.843 1.00 96.12 90 ALA A O 1
ATOM 693 N N . LEU A 1 91 ? -9.068 -15.813 -4.467 1.00 95.38 91 LEU A N 1
ATOM 694 C CA . LEU A 1 91 ? -9.093 -15.273 -5.829 1.00 95.38 91 LEU A CA 1
ATOM 695 C C . LEU A 1 91 ? -7.744 -14.674 -6.229 1.00 95.38 91 LEU A C 1
ATOM 697 O O . LEU A 1 91 ? -7.258 -14.946 -7.319 1.00 95.38 91 LEU A O 1
ATOM 701 N N . GLY A 1 92 ? -7.105 -13.898 -5.352 1.00 93.88 92 GLY A N 1
ATOM 702 C CA . GLY A 1 92 ? -5.819 -13.275 -5.655 1.00 93.88 92 GLY A CA 1
ATOM 703 C C . GLY A 1 92 ? -4.682 -14.277 -5.830 1.00 93.88 92 GLY A C 1
ATOM 704 O O . GLY A 1 92 ? -3.830 -14.087 -6.695 1.00 93.88 92 GLY A O 1
ATOM 705 N N . TYR A 1 93 ? -4.658 -15.358 -5.047 1.00 93.19 93 TYR A N 1
ATOM 706 C CA . TYR A 1 93 ? -3.676 -16.427 -5.245 1.00 93.19 93 TYR A CA 1
ATOM 707 C C . TYR A 1 93 ? -3.953 -17.249 -6.498 1.00 93.19 93 TYR A C 1
ATOM 709 O O . TYR A 1 93 ? -3.002 -17.624 -7.180 1.00 93.19 93 TYR A O 1
ATOM 717 N N . TRP A 1 94 ? -5.222 -17.464 -6.841 1.00 93.06 94 TRP A N 1
ATOM 718 C CA . TRP A 1 94 ? -5.592 -18.090 -8.105 1.00 93.06 94 TRP A CA 1
ATOM 719 C C . TRP A 1 94 ? -5.230 -17.212 -9.314 1.00 93.06 94 TRP A C 1
ATOM 721 O O . TRP A 1 94 ? -4.660 -17.698 -10.282 1.00 93.06 94 TRP A O 1
ATOM 731 N N . PHE A 1 95 ? -5.448 -15.897 -9.251 1.00 92.38 95 PHE A N 1
ATOM 732 C CA . PHE A 1 95 ? -5.095 -14.976 -10.340 1.00 92.38 95 PHE A CA 1
ATOM 733 C C . PHE A 1 95 ? -3.598 -14.956 -10.645 1.00 92.38 95 PHE A C 1
ATOM 735 O O . PHE A 1 95 ? -3.219 -14.791 -11.798 1.00 92.38 95 PHE A O 1
ATOM 742 N N . ARG A 1 96 ? -2.740 -15.202 -9.649 1.00 88.25 96 ARG A N 1
ATOM 743 C CA . ARG A 1 96 ? -1.288 -15.303 -9.864 1.00 88.25 96 ARG A CA 1
ATOM 744 C C . ARG A 1 96 ? -0.876 -16.480 -10.747 1.00 88.25 96 ARG A C 1
ATOM 746 O O . ARG A 1 96 ? 0.227 -16.444 -11.280 1.00 88.25 96 ARG A O 1
ATOM 753 N N . SER A 1 97 ? -1.710 -17.514 -10.885 1.00 87.81 97 SER A N 1
ATOM 754 C CA . SER A 1 97 ? -1.442 -18.620 -11.813 1.00 87.81 97 SER A CA 1
ATOM 755 C C . SER A 1 97 ? -1.938 -18.341 -13.233 1.00 87.81 97 SER A C 1
ATOM 757 O O . SER A 1 97 ? -1.747 -19.178 -14.110 1.00 87.81 97 SER A O 1
ATOM 759 N N . LEU A 1 98 ? -2.605 -17.207 -13.461 1.00 89.50 98 LEU A N 1
ATOM 760 C CA . LEU A 1 98 ? -3.181 -16.836 -14.746 1.00 89.50 98 LEU A CA 1
ATOM 761 C C . LEU A 1 98 ? -2.371 -15.708 -15.379 1.00 89.50 98 LEU A C 1
ATOM 763 O O . LEU A 1 98 ? -2.002 -14.732 -14.728 1.00 89.50 98 LEU A O 1
ATOM 767 N N . THR A 1 99 ? -2.159 -15.817 -16.683 1.00 88.69 99 THR A N 1
ATOM 768 C CA . THR A 1 99 ? -1.711 -14.707 -17.519 1.00 88.69 99 THR A CA 1
ATOM 769 C C . THR A 1 99 ? -2.840 -14.333 -18.463 1.00 88.69 99 THR A C 1
ATOM 771 O O . THR A 1 99 ? -3.567 -15.191 -18.967 1.00 88.69 99 THR A O 1
ATOM 774 N N . VAL A 1 100 ? -3.031 -13.035 -18.672 1.00 91.94 100 VAL A N 1
ATOM 775 C CA . VAL A 1 100 ? -4.101 -12.512 -19.530 1.00 91.94 100 VAL A CA 1
ATOM 776 C C . VAL A 1 100 ? -3.512 -11.638 -20.623 1.00 91.94 100 VAL A C 1
ATOM 778 O O . VAL A 1 100 ? -2.483 -10.999 -20.427 1.00 91.94 100 VAL A O 1
ATOM 781 N N . ALA A 1 101 ? -4.192 -11.569 -21.766 1.00 90.38 101 ALA A N 1
ATOM 782 C CA . ALA A 1 101 ? -3.819 -10.671 -22.859 1.00 90.38 101 ALA A CA 1
ATOM 783 C C . ALA A 1 101 ? -4.252 -9.211 -22.619 1.00 90.38 101 ALA A C 1
ATOM 785 O O . ALA A 1 101 ? -3.885 -8.335 -23.392 1.00 90.38 101 ALA A O 1
ATOM 786 N N . ALA A 1 102 ? -5.038 -8.940 -21.571 1.00 91.06 102 ALA A N 1
ATOM 787 C CA . ALA A 1 102 ? -5.556 -7.614 -21.246 1.00 91.06 102 ALA A CA 1
ATOM 788 C C . ALA A 1 102 ? -4.592 -6.866 -20.301 1.00 91.06 102 ALA A C 1
ATOM 790 O O . ALA A 1 102 ? -4.639 -7.095 -19.088 1.00 91.06 102 ALA A O 1
ATOM 791 N N . PRO A 1 103 ? -3.731 -5.957 -20.806 1.00 87.25 103 PRO A N 1
ATOM 792 C CA . PRO A 1 103 ? -2.699 -5.320 -19.992 1.00 87.25 103 PRO A CA 1
ATOM 793 C C . PRO A 1 103 ? -3.280 -4.442 -18.883 1.00 87.25 103 PRO A C 1
ATOM 795 O O . PRO A 1 103 ? -2.681 -4.348 -17.826 1.00 87.25 103 PRO A O 1
ATOM 798 N N . TRP A 1 104 ? -4.460 -3.844 -19.058 1.00 89.75 104 TRP A N 1
ATOM 799 C CA . TRP A 1 104 ? -5.067 -2.935 -18.073 1.00 89.75 104 TRP A CA 1
ATOM 800 C C . TRP A 1 104 ? -5.589 -3.620 -16.798 1.00 89.75 104 TRP A C 1
ATOM 802 O O . TRP A 1 104 ? -6.009 -2.928 -15.873 1.00 89.75 104 TRP A O 1
ATOM 812 N N . LEU A 1 105 ? -5.581 -4.957 -16.721 1.00 93.00 105 LEU A N 1
ATOM 813 C CA . LEU A 1 105 ? -6.023 -5.700 -15.532 1.00 93.00 105 LEU A CA 1
ATOM 814 C C . LEU A 1 105 ? -4.931 -5.853 -14.459 1.00 93.00 105 LEU A C 1
ATOM 816 O O . LEU A 1 105 ? -5.212 -6.412 -13.392 1.00 93.00 105 LEU A O 1
ATOM 820 N N . PHE A 1 106 ? -3.731 -5.295 -14.679 1.00 92.44 106 PHE A N 1
ATOM 821 C CA . PHE A 1 106 ? -2.643 -5.328 -13.693 1.00 92.44 106 PHE A CA 1
ATOM 822 C C . PHE A 1 106 ? -3.059 -4.828 -12.295 1.00 92.44 106 PHE A C 1
ATOM 824 O O . PHE A 1 106 ? -2.644 -5.448 -11.318 1.00 92.44 106 PHE A O 1
ATOM 831 N N . PRO A 1 107 ? -3.925 -3.802 -12.106 1.00 94.25 107 PRO A N 1
ATOM 832 C CA . PRO A 1 107 ? -4.296 -3.379 -10.755 1.00 94.25 107 PRO A CA 1
ATOM 833 C C . PRO A 1 107 ? -5.044 -4.463 -9.977 1.00 94.25 107 PRO A C 1
ATOM 835 O O . PRO A 1 107 ? -4.995 -4.472 -8.752 1.00 94.25 107 PRO A O 1
ATOM 838 N N . LEU A 1 108 ? -5.729 -5.387 -10.656 1.00 93.69 108 LEU A N 1
ATOM 839 C CA . LEU A 1 108 ? -6.467 -6.479 -10.017 1.00 93.69 108 LEU A CA 1
ATOM 840 C C . LEU A 1 108 ? -5.587 -7.693 -9.701 1.00 93.69 108 LEU A C 1
ATOM 842 O O . LEU A 1 108 ? -6.022 -8.548 -8.937 1.00 93.69 108 LEU A O 1
ATOM 846 N N . GLY A 1 109 ? -4.370 -7.773 -10.243 1.00 92.12 109 GLY A N 1
ATOM 847 C CA . GLY A 1 109 ? -3.488 -8.935 -10.079 1.00 92.12 109 GLY A CA 1
ATOM 848 C C . GLY A 1 109 ? -3.343 -9.819 -11.306 1.00 92.12 109 GLY A C 1
ATOM 849 O O . GLY A 1 109 ? -2.625 -10.809 -11.226 1.00 92.12 109 GLY A O 1
ATOM 850 N N . LEU A 1 110 ? -3.968 -9.458 -12.428 1.00 92.69 110 LEU A N 1
ATOM 851 C CA . LEU A 1 110 ? -3.858 -10.186 -13.689 1.00 92.69 110 LEU A CA 1
ATOM 852 C C . LEU A 1 110 ? -2.880 -9.461 -14.614 1.00 92.69 110 LEU A C 1
ATOM 854 O O . LEU A 1 110 ? -3.123 -8.323 -15.010 1.00 92.69 110 LEU A O 1
ATOM 858 N N . THR A 1 111 ? -1.776 -10.116 -14.955 1.00 92.50 111 THR A N 1
ATOM 859 C CA . THR A 1 111 ? -0.693 -9.521 -15.750 1.00 92.50 111 THR A CA 1
ATOM 860 C C . THR A 1 111 ? -0.483 -10.251 -17.070 1.00 92.50 111 THR A C 1
ATOM 862 O O . THR A 1 111 ? -0.783 -11.439 -17.207 1.00 92.50 111 THR A O 1
ATOM 865 N N . THR A 1 112 ? 0.076 -9.538 -18.045 1.00 91.75 112 THR A N 1
ATOM 866 C CA . THR A 1 112 ? 0.623 -10.122 -19.276 1.00 91.75 112 THR A CA 1
ATOM 867 C C . THR A 1 112 ? 1.979 -10.775 -18.996 1.00 91.75 112 THR A C 1
ATOM 869 O O . THR A 1 112 ? 2.644 -10.428 -18.020 1.00 91.75 112 THR A O 1
ATOM 872 N N . ALA A 1 113 ? 2.438 -11.675 -19.872 1.00 88.25 113 ALA A N 1
ATOM 873 C CA . ALA A 1 113 ? 3.748 -12.327 -19.730 1.00 88.25 113 ALA A CA 1
ATOM 874 C C . ALA A 1 113 ? 4.931 -11.334 -19.730 1.00 88.25 113 ALA A C 1
ATOM 876 O O . ALA A 1 113 ? 5.938 -11.563 -19.073 1.00 88.25 113 ALA A O 1
ATOM 877 N N . GLU A 1 114 ? 4.787 -10.208 -20.430 1.00 88.12 114 GLU A N 1
ATOM 878 C CA . GLU A 1 114 ? 5.813 -9.161 -20.545 1.00 88.12 114 GLU A CA 1
ATOM 879 C C . GLU A 1 114 ? 5.737 -8.098 -19.437 1.00 88.12 114 GLU A C 1
ATOM 881 O O . GLU A 1 114 ? 6.456 -7.097 -19.476 1.00 88.12 114 GLU A O 1
ATOM 886 N N . PHE A 1 115 ? 4.819 -8.248 -18.476 1.00 89.69 115 PHE A N 1
ATOM 887 C CA . PHE A 1 115 ? 4.615 -7.232 -17.453 1.00 89.69 115 PHE A CA 1
ATOM 888 C C . PHE A 1 115 ? 5.831 -7.145 -16.524 1.00 89.69 115 PHE A C 1
ATOM 890 O O . PHE A 1 115 ? 6.193 -8.109 -15.852 1.00 89.69 115 PHE A O 1
ATOM 897 N N . ALA A 1 116 ? 6.419 -5.955 -16.445 1.00 89.25 116 ALA A N 1
ATOM 898 C CA . ALA A 1 116 ? 7.513 -5.644 -15.542 1.00 89.25 116 ALA A CA 1
ATOM 899 C C . ALA A 1 116 ? 7.255 -4.297 -14.866 1.00 89.25 116 ALA A C 1
ATOM 901 O O . ALA A 1 116 ? 6.835 -3.331 -15.507 1.00 89.25 116 ALA A O 1
ATOM 902 N N . SER A 1 117 ? 7.513 -4.240 -13.563 1.00 92.81 117 SER A N 1
ATOM 903 C CA . SER A 1 117 ? 7.417 -3.021 -12.771 1.00 92.81 117 SER A CA 1
ATOM 904 C C . SER A 1 117 ? 8.342 -3.117 -11.566 1.00 92.81 117 SER A C 1
ATOM 906 O O . SER A 1 117 ? 8.439 -4.180 -10.952 1.00 92.81 117 SER A O 1
ATOM 908 N N . SER A 1 118 ? 8.996 -2.008 -11.220 1.00 90.38 118 SER A N 1
ATOM 909 C CA . SER A 1 118 ? 9.930 -1.955 -10.093 1.00 90.38 118 SER A CA 1
ATOM 910 C C . SER A 1 118 ? 9.231 -2.133 -8.747 1.00 90.38 118 SER A C 1
ATOM 912 O O . SER A 1 118 ? 9.850 -2.607 -7.799 1.00 90.38 118 SER A O 1
ATOM 914 N N . ASP A 1 119 ? 7.958 -1.745 -8.662 1.00 92.38 119 ASP A N 1
ATOM 915 C CA . ASP A 1 119 ? 7.112 -1.948 -7.492 1.00 92.38 119 ASP A CA 1
ATOM 916 C C . ASP A 1 119 ? 5.710 -2.362 -7.953 1.00 92.38 119 ASP A C 1
ATOM 918 O O . ASP A 1 119 ? 5.005 -1.590 -8.610 1.00 92.38 119 ASP A O 1
ATOM 922 N N . TYR A 1 120 ? 5.311 -3.596 -7.632 1.00 94.00 120 TYR A N 1
ATOM 923 C CA . TYR A 1 120 ? 4.034 -4.163 -8.061 1.00 94.00 120 TYR A CA 1
ATOM 924 C C . TYR A 1 120 ? 3.293 -4.866 -6.925 1.00 94.00 120 TYR A C 1
ATOM 926 O O . TYR A 1 120 ? 3.678 -5.936 -6.451 1.00 94.00 120 TYR A O 1
ATOM 934 N N . PHE A 1 121 ? 2.184 -4.253 -6.520 1.00 94.31 121 PHE A N 1
ATOM 935 C CA . PHE A 1 121 ? 1.324 -4.679 -5.426 1.00 94.31 121 PHE A CA 1
ATOM 936 C C . PHE A 1 121 ? -0.134 -4.674 -5.887 1.00 94.31 121 PHE A C 1
ATOM 938 O O . PHE A 1 121 ? -0.859 -3.724 -5.606 1.00 94.31 121 PHE A O 1
ATOM 945 N N . PRO A 1 122 ? -0.602 -5.726 -6.572 1.00 95.12 122 PRO A N 1
ATOM 946 C CA . PRO A 1 122 ? -1.972 -5.770 -7.068 1.00 95.12 122 PRO A CA 1
ATOM 947 C C . PRO A 1 122 ? -3.002 -5.739 -5.943 1.00 95.12 122 PRO A C 1
ATOM 949 O O . PRO A 1 122 ? -2.728 -6.166 -4.823 1.00 95.12 122 PRO A O 1
ATOM 952 N N . LEU A 1 123 ? -4.218 -5.296 -6.238 1.00 95.94 123 LEU A N 1
ATOM 953 C CA . LEU A 1 123 ? -5.297 -5.234 -5.261 1.00 95.94 123 LEU A CA 1
ATOM 954 C C . LEU A 1 123 ? -5.644 -6.623 -4.707 1.00 95.94 123 LEU A C 1
ATOM 956 O O . LEU A 1 123 ? -5.871 -6.756 -3.509 1.00 95.94 123 LEU A O 1
ATOM 960 N N . LEU A 1 124 ? -5.631 -7.672 -5.533 1.00 95.25 124 LEU A N 1
ATOM 961 C CA . LEU A 1 124 ? -5.763 -9.060 -5.083 1.00 95.25 124 LEU A CA 1
ATOM 962 C C . LEU A 1 124 ? -4.381 -9.726 -5.089 1.00 95.25 124 LEU A C 1
ATOM 964 O O . LEU A 1 124 ? -3.663 -9.618 -6.082 1.00 95.25 124 LEU A O 1
ATOM 968 N N . PRO A 1 125 ? -3.964 -10.426 -4.015 1.00 95.06 125 PRO A N 1
ATOM 969 C CA . PRO A 1 125 ? -4.675 -10.720 -2.760 1.00 95.06 125 PRO A CA 1
ATOM 970 C C . PRO A 1 125 ? -4.526 -9.636 -1.666 1.00 95.06 125 PRO A C 1
ATOM 972 O O . PRO A 1 125 ? -4.983 -9.827 -0.540 1.00 95.06 125 PRO A O 1
ATOM 975 N N . ASN A 1 126 ? -3.857 -8.515 -1.946 1.00 96.25 126 ASN A N 1
ATOM 976 C CA . ASN A 1 126 ? -3.403 -7.569 -0.917 1.00 96.25 126 ASN A CA 1
ATOM 977 C C . ASN A 1 126 ? -4.537 -6.895 -0.124 1.00 96.25 126 ASN A C 1
ATOM 979 O O . ASN A 1 126 ? -4.401 -6.697 1.084 1.00 96.25 126 ASN A O 1
ATOM 983 N N . LEU A 1 127 ? -5.678 -6.620 -0.758 1.00 96.94 127 LEU A N 1
ATOM 984 C CA . LEU A 1 127 ? -6.891 -6.147 -0.092 1.00 96.94 127 LEU A CA 1
ATOM 985 C C . LEU A 1 127 ? -7.405 -7.177 0.919 1.00 9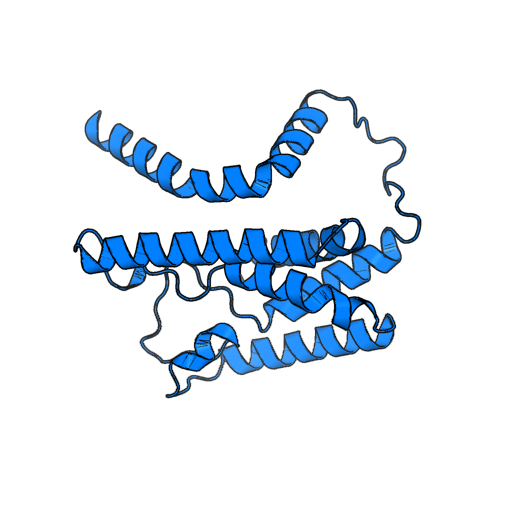6.94 127 LEU A C 1
ATOM 987 O O . LEU A 1 127 ? -7.843 -6.800 1.999 1.00 96.94 127 LEU A O 1
ATOM 991 N N . GLY A 1 128 ? -7.301 -8.473 0.615 1.00 96.94 128 GLY A N 1
ATOM 992 C CA . GLY A 1 128 ? -7.643 -9.539 1.556 1.00 96.94 128 GLY A CA 1
ATOM 993 C C . GLY A 1 128 ? -6.794 -9.465 2.827 1.00 96.94 128 GLY A C 1
ATOM 994 O O . GLY A 1 128 ? -7.340 -9.436 3.926 1.00 96.94 128 GLY A O 1
ATOM 995 N N . TRP A 1 129 ? -5.472 -9.321 2.692 1.00 97.31 129 TRP A N 1
ATOM 996 C CA . TRP A 1 129 ? -4.575 -9.125 3.841 1.00 97.31 129 TRP A CA 1
ATOM 997 C C . TRP A 1 129 ? -4.882 -7.844 4.620 1.00 97.31 129 TRP A C 1
ATOM 999 O O . TRP A 1 129 ? -4.930 -7.871 5.848 1.00 97.31 129 TRP A O 1
ATOM 1009 N N . PHE A 1 130 ? -5.159 -6.740 3.926 1.00 97.62 130 PHE A N 1
ATOM 1010 C CA . PHE A 1 130 ? -5.594 -5.497 4.561 1.00 97.62 130 PHE A CA 1
ATOM 1011 C C . PHE A 1 130 ? -6.883 -5.691 5.379 1.00 97.62 130 PHE A C 1
ATOM 1013 O O . PHE A 1 130 ? -6.969 -5.227 6.516 1.00 97.62 130 PHE A O 1
ATOM 1020 N N . LEU A 1 131 ? -7.866 -6.425 4.849 1.00 97.62 131 LEU A N 1
ATOM 1021 C CA . LEU A 1 131 ? -9.117 -6.722 5.550 1.00 97.62 131 LEU A CA 1
ATOM 1022 C C . LEU A 1 131 ? -8.931 -7.655 6.751 1.00 97.62 131 LEU A C 1
ATOM 1024 O O . LEU A 1 131 ? -9.584 -7.437 7.770 1.00 97.62 131 LEU A O 1
ATOM 1028 N N . ILE A 1 132 ? -8.028 -8.640 6.680 1.00 97.19 132 ILE A N 1
ATOM 1029 C CA . ILE A 1 132 ? -7.642 -9.439 7.857 1.00 97.19 132 ILE A CA 1
ATOM 1030 C C . ILE A 1 132 ? -7.053 -8.527 8.938 1.00 97.19 132 ILE A C 1
ATOM 1032 O O . ILE A 1 132 ? -7.451 -8.613 10.099 1.00 97.19 132 ILE A O 1
ATOM 1036 N N . GLY A 1 133 ? -6.167 -7.603 8.558 1.00 96.75 133 GLY A N 1
ATOM 1037 C CA . GLY A 1 133 ? -5.624 -6.595 9.469 1.00 96.75 133 GLY A CA 1
ATOM 1038 C C . GLY A 1 133 ? -6.719 -5.732 10.096 1.00 96.75 133 GLY A C 1
ATOM 1039 O O . GLY A 1 133 ? -6.750 -5.541 11.308 1.00 96.75 133 GLY A O 1
ATOM 1040 N N . ALA A 1 134 ? -7.677 -5.268 9.297 1.00 96.25 134 ALA A N 1
ATOM 1041 C CA . ALA A 1 134 ? -8.794 -4.473 9.793 1.00 96.25 134 ALA A CA 1
ATOM 1042 C C . ALA A 1 134 ? -9.731 -5.269 10.717 1.00 96.25 134 ALA A C 1
ATOM 1044 O O . ALA A 1 134 ? -10.230 -4.736 11.709 1.00 96.25 134 ALA A O 1
ATOM 1045 N N . LEU A 1 135 ? -9.947 -6.558 10.445 1.00 96.25 135 LEU A N 1
ATOM 1046 C CA . LEU A 1 135 ? -10.696 -7.443 11.334 1.00 96.25 135 LEU A CA 1
ATOM 1047 C C . LEU A 1 135 ? -9.983 -7.596 12.685 1.00 96.25 135 LEU A C 1
ATOM 1049 O O . LEU A 1 135 ? -10.633 -7.465 13.721 1.00 96.25 135 LEU A O 1
ATOM 1053 N N . LEU A 1 136 ? -8.660 -7.791 12.676 1.00 95.12 136 LEU A N 1
ATOM 1054 C CA . LEU A 1 136 ? -7.837 -7.813 13.891 1.00 95.12 136 LEU A CA 1
ATOM 1055 C C . LEU A 1 136 ? -7.897 -6.477 14.640 1.00 95.12 136 LEU A C 1
ATOM 1057 O O . LEU A 1 136 ? -8.039 -6.466 15.859 1.00 95.12 136 LEU A O 1
ATOM 1061 N N . GLY A 1 137 ? -7.851 -5.351 13.926 1.00 93.00 137 GLY A N 1
ATOM 1062 C CA . GLY A 1 137 ? -7.998 -4.020 14.518 1.00 93.00 137 GLY A CA 1
ATOM 1063 C C . GLY A 1 137 ? -9.329 -3.857 15.254 1.00 93.00 137 GLY A C 1
ATOM 1064 O O . GLY A 1 137 ? -9.360 -3.382 16.387 1.00 93.00 137 GLY A O 1
ATOM 1065 N N . ARG A 1 138 ? -10.430 -4.336 14.668 1.00 91.88 138 ARG A N 1
ATOM 1066 C CA . ARG A 1 138 ? -11.762 -4.288 15.294 1.00 91.88 138 ARG A CA 1
ATOM 1067 C C . ARG A 1 138 ? -11.908 -5.167 16.524 1.00 91.88 138 ARG A C 1
ATOM 1069 O O . ARG A 1 138 ? -12.650 -4.801 17.434 1.00 91.88 138 ARG A O 1
ATOM 1076 N N . THR A 1 139 ? -11.302 -6.350 16.516 1.00 89.31 139 THR A N 1
ATOM 1077 C CA . THR A 1 139 ? -11.447 -7.313 17.611 1.00 89.31 139 THR A CA 1
ATOM 1078 C C . THR A 1 139 ? -10.481 -6.998 18.742 1.00 89.31 139 THR A C 1
ATOM 1080 O O . THR A 1 139 ? -10.910 -6.889 19.888 1.00 89.31 139 THR A O 1
ATOM 1083 N N . ALA A 1 140 ? -9.205 -6.791 18.421 1.00 88.88 140 ALA A N 1
ATOM 1084 C CA . ALA A 1 140 ? -8.154 -6.574 19.404 1.00 88.88 140 ALA A CA 1
ATOM 1085 C C . ALA A 1 140 ? -8.183 -5.152 19.986 1.00 88.88 140 ALA A C 1
ATOM 1087 O O . ALA A 1 140 ? -7.975 -4.984 21.181 1.00 88.88 140 ALA A O 1
ATOM 1088 N N . TYR A 1 141 ? -8.515 -4.132 19.186 1.00 84.94 141 TYR A N 1
ATOM 1089 C CA . TYR A 1 141 ? -8.563 -2.734 19.634 1.00 84.94 141 TYR A CA 1
ATOM 1090 C C . TYR A 1 141 ? -9.993 -2.186 19.719 1.00 84.94 141 TYR A C 1
ATOM 1092 O O . TYR A 1 141 ? -10.228 -1.003 19.475 1.00 84.94 141 TYR A O 1
ATOM 1100 N N . ARG A 1 142 ? -10.973 -3.023 20.094 1.00 79.69 142 ARG A N 1
ATOM 1101 C CA . ARG A 1 142 ? -12.393 -2.622 20.179 1.00 79.69 142 ARG A CA 1
ATOM 1102 C C . ARG A 1 142 ? -12.629 -1.410 21.088 1.00 79.69 142 ARG A C 1
ATOM 1104 O O . ARG A 1 142 ? -13.524 -0.617 20.826 1.00 79.69 142 ARG A O 1
ATOM 1111 N N . GLN A 1 143 ? -11.841 -1.291 22.153 1.00 76.62 143 GLN A N 1
ATOM 1112 C CA . GLN A 1 143 ? -11.909 -0.189 23.119 1.00 76.62 143 GLN A CA 1
ATOM 1113 C C . GLN A 1 143 ? -11.026 1.009 22.725 1.00 76.62 143 GLN A C 1
ATOM 1115 O O . GLN A 1 143 ? -11.046 2.025 23.406 1.00 76.62 143 GLN A O 1
ATOM 1120 N N . GLY A 1 144 ? -10.243 0.908 21.643 1.00 74.62 144 GLY A N 1
ATOM 1121 C CA . GLY A 1 144 ? -9.262 1.928 21.255 1.00 74.62 144 GLY A CA 1
ATOM 1122 C C . GLY A 1 144 ? -8.064 2.044 22.207 1.00 74.62 144 GLY A C 1
ATOM 1123 O O . GLY A 1 144 ? -7.241 2.941 22.045 1.00 74.62 144 GLY A O 1
ATOM 1124 N N . GLU A 1 145 ? -7.953 1.144 23.185 1.00 77.00 145 GLU A N 1
ATOM 1125 C CA . GLU A 1 145 ? -6.896 1.145 24.193 1.00 77.00 145 GLU A CA 1
ATOM 1126 C C . GLU A 1 145 ? -5.686 0.309 23.767 1.00 77.00 145 GLU A C 1
ATOM 1128 O O . GLU A 1 145 ? -5.775 -0.608 22.949 1.00 77.00 145 GLU A O 1
ATOM 1133 N N . SER A 1 146 ? -4.523 0.627 24.339 1.00 77.81 146 SER A N 1
ATOM 1134 C CA . SER A 1 146 ? -3.307 -0.153 24.119 1.00 77.81 146 SER A CA 1
ATOM 1135 C C . SER A 1 146 ? -3.444 -1.547 24.730 1.00 77.81 146 SER A C 1
ATOM 1137 O O . SER A 1 146 ? -3.705 -1.685 25.922 1.00 77.81 146 SER A O 1
ATOM 1139 N N . LEU A 1 147 ? -3.132 -2.582 23.945 1.00 80.56 147 LEU A N 1
ATOM 1140 C CA . LEU A 1 147 ? -2.990 -3.960 24.434 1.00 80.56 147 LEU A CA 1
ATOM 1141 C C . LEU A 1 147 ? -1.808 -4.139 25.403 1.00 80.56 147 LEU A C 1
ATOM 1143 O O . LEU A 1 147 ? -1.692 -5.171 26.059 1.00 80.56 147 LEU A O 1
ATOM 1147 N N . LEU A 1 148 ? -0.921 -3.145 25.494 1.00 81.38 148 LEU A N 1
ATOM 1148 C CA . LEU A 1 148 ? 0.241 -3.138 26.378 1.00 81.38 148 LEU A CA 1
ATOM 1149 C C . LEU A 1 148 ? 0.179 -1.910 27.305 1.00 81.38 148 LEU A C 1
ATOM 1151 O O . LEU A 1 148 ? 0.907 -0.937 27.092 1.00 81.38 148 LEU A O 1
ATOM 1155 N N . PRO A 1 149 ? -0.678 -1.918 28.341 1.00 72.56 149 PRO A N 1
ATOM 1156 C CA . PRO A 1 149 ? -0.898 -0.754 29.206 1.00 72.56 149 PRO A CA 1
ATOM 1157 C C . PRO A 1 149 ? 0.331 -0.370 30.046 1.00 72.56 149 PRO A C 1
ATOM 1159 O O . PRO A 1 149 ? 0.470 0.778 30.450 1.00 72.56 149 PRO A O 1
ATOM 1162 N N . ARG A 1 150 ? 1.255 -1.311 30.286 1.00 78.56 150 ARG A N 1
ATOM 1163 C CA . ARG A 1 150 ? 2.519 -1.077 31.012 1.00 78.56 150 ARG A CA 1
ATOM 1164 C C . ARG A 1 150 ? 3.711 -0.798 30.091 1.00 78.56 150 ARG A C 1
ATOM 1166 O O . ARG A 1 150 ? 4.847 -0.772 30.557 1.00 78.56 150 ARG A O 1
ATOM 1173 N N . PHE A 1 151 ? 3.485 -0.636 28.785 1.00 81.31 151 PHE A N 1
ATOM 1174 C CA . PHE A 1 151 ? 4.572 -0.371 27.848 1.00 81.31 151 PHE A CA 1
ATOM 1175 C C . PHE A 1 151 ? 5.169 1.020 28.108 1.00 81.31 151 PHE A C 1
ATOM 1177 O O . PHE A 1 151 ? 4.406 1.981 28.241 1.00 81.31 151 PHE A O 1
ATOM 1184 N N . PRO A 1 152 ? 6.505 1.172 28.159 1.00 81.75 152 PRO A N 1
ATOM 1185 C CA . PRO A 1 152 ? 7.144 2.449 28.455 1.00 81.75 152 PRO A CA 1
ATOM 1186 C C . PRO A 1 152 ? 7.075 3.382 27.236 1.00 81.75 152 PRO A C 1
ATOM 1188 O O . PRO A 1 152 ? 8.076 3.654 26.577 1.00 81.75 152 PRO A O 1
ATOM 1191 N N . ALA A 1 153 ? 5.880 3.899 26.933 1.00 77.38 153 ALA A N 1
ATOM 1192 C CA . ALA A 1 153 ? 5.616 4.756 25.775 1.00 77.38 153 ALA A CA 1
ATOM 1193 C C . ALA A 1 153 ? 6.477 6.036 25.762 1.00 77.38 153 ALA A C 1
ATOM 1195 O O . ALA A 1 153 ? 6.785 6.576 24.700 1.00 77.38 153 ALA A O 1
ATOM 1196 N N . GLY A 1 154 ? 6.898 6.501 26.944 1.00 82.38 154 GLY A N 1
ATOM 1197 C CA . GLY A 1 154 ? 7.774 7.660 27.114 1.00 82.38 154 GLY A CA 1
ATOM 1198 C C . GLY A 1 154 ? 9.268 7.386 26.904 1.00 82.38 154 GLY A C 1
ATOM 1199 O O . GLY A 1 154 ? 10.038 8.344 26.827 1.00 82.38 154 GLY A O 1
ATOM 1200 N N . ALA A 1 155 ? 9.699 6.123 26.796 1.00 88.88 155 ALA A N 1
ATOM 1201 C CA . ALA A 1 155 ? 11.110 5.799 26.606 1.00 88.88 155 ALA A CA 1
ATOM 1202 C C . ALA A 1 155 ? 11.640 6.398 25.293 1.00 88.88 155 ALA A C 1
ATOM 1204 O O . ALA A 1 155 ? 10.968 6.365 24.260 1.00 88.88 155 ALA A O 1
ATOM 1205 N N . ALA A 1 156 ? 12.870 6.918 25.320 1.00 89.19 156 ALA A N 1
ATOM 1206 C CA . ALA A 1 156 ? 13.519 7.539 24.163 1.00 89.19 156 ALA A CA 1
ATOM 1207 C C . ALA A 1 156 ? 13.431 6.709 22.859 1.00 89.19 156 ALA A C 1
ATOM 1209 O O . ALA A 1 156 ? 12.990 7.274 21.852 1.00 89.19 156 ALA A O 1
ATOM 1210 N N . PRO A 1 157 ? 13.741 5.391 22.843 1.00 89.94 157 PRO A N 1
ATOM 1211 C CA . PRO A 1 157 ? 13.611 4.591 21.622 1.00 89.94 157 PRO A CA 1
ATOM 1212 C C . PRO A 1 157 ? 12.162 4.498 21.121 1.00 89.94 157 PRO A C 1
ATOM 1214 O O . PRO A 1 157 ? 11.918 4.550 19.918 1.00 89.94 157 PRO A O 1
ATOM 1217 N N . VAL A 1 158 ? 11.176 4.439 22.021 1.00 88.69 158 VAL A N 1
ATOM 1218 C CA . VAL A 1 158 ? 9.755 4.354 21.649 1.00 88.69 158 VAL A CA 1
ATOM 1219 C C . VAL A 1 158 ? 9.256 5.671 21.058 1.00 88.69 158 VAL A C 1
ATOM 1221 O O . VAL A 1 158 ? 8.540 5.671 20.053 1.00 88.69 158 VAL A O 1
ATOM 1224 N N . ARG A 1 159 ? 9.673 6.807 21.625 1.00 89.25 159 ARG A N 1
ATOM 1225 C CA . ARG A 1 159 ? 9.359 8.136 21.079 1.00 89.25 159 ARG A CA 1
ATOM 1226 C C . ARG A 1 159 ? 9.932 8.319 19.677 1.00 89.25 159 ARG A C 1
ATOM 1228 O O . ARG A 1 159 ? 9.234 8.837 18.806 1.00 89.25 159 ARG A O 1
ATOM 1235 N N . PHE A 1 160 ? 11.165 7.863 19.453 1.00 91.31 160 PHE A N 1
ATOM 1236 C CA . PHE A 1 160 ? 11.795 7.893 18.134 1.00 91.31 160 PHE A CA 1
ATOM 1237 C C . PHE A 1 160 ? 11.015 7.049 17.117 1.00 91.31 160 PHE A C 1
ATOM 1239 O O . PHE A 1 160 ? 10.612 7.564 16.076 1.00 91.31 160 PHE A O 1
ATOM 1246 N N . LEU A 1 161 ? 10.693 5.795 17.452 1.00 89.62 161 LEU A N 1
ATOM 1247 C CA . LEU A 1 161 ? 9.900 4.922 16.577 1.00 89.62 161 LEU A CA 1
ATOM 1248 C C . LEU A 1 161 ? 8.497 5.485 16.300 1.00 89.62 161 LEU A C 1
ATOM 1250 O O . LEU A 1 161 ? 8.003 5.411 15.175 1.00 89.62 161 LEU A O 1
ATOM 1254 N N . THR A 1 162 ? 7.873 6.115 17.297 1.00 89.19 162 THR A N 1
ATOM 1255 C CA . THR A 1 162 ? 6.578 6.797 17.138 1.00 89.19 162 THR A CA 1
ATOM 1256 C C . THR A 1 162 ? 6.690 7.970 16.166 1.00 89.19 162 THR A C 1
ATOM 1258 O O . THR A 1 162 ? 5.825 8.154 15.307 1.00 89.19 162 THR A O 1
ATOM 1261 N N . TRP A 1 163 ? 7.762 8.760 16.260 1.00 92.25 163 TRP A N 1
ATOM 1262 C CA . TRP A 1 163 ? 8.033 9.843 15.318 1.00 92.25 163 TRP A CA 1
ATOM 1263 C C . TRP A 1 163 ? 8.228 9.313 13.892 1.00 92.25 163 TRP A C 1
ATOM 1265 O O . TRP A 1 163 ? 7.575 9.821 12.975 1.00 92.25 163 TRP A O 1
ATOM 1275 N N . CYS A 1 164 ? 9.010 8.240 13.715 1.00 90.38 164 CYS A N 1
ATOM 1276 C CA . CYS A 1 164 ? 9.163 7.570 12.422 1.00 90.38 164 CYS A CA 1
ATOM 1277 C C . CYS A 1 164 ? 7.808 7.111 11.864 1.00 90.38 164 CYS A C 1
ATOM 1279 O O . CYS A 1 164 ? 7.515 7.342 10.694 1.00 90.38 164 CYS A O 1
ATOM 1281 N N . GLY A 1 165 ? 6.935 6.541 12.701 1.00 87.31 165 GLY A N 1
ATOM 1282 C CA . GLY A 1 165 ? 5.579 6.150 12.302 1.00 87.31 165 GLY A CA 1
ATOM 1283 C C . GLY A 1 165 ? 4.716 7.331 11.836 1.00 87.31 165 GLY A C 1
ATOM 1284 O O . GLY A 1 165 ? 4.011 7.229 10.828 1.00 87.31 165 GLY A O 1
ATOM 1285 N N . ARG A 1 166 ? 4.809 8.488 12.510 1.00 88.88 166 ARG A N 1
ATOM 1286 C CA . ARG A 1 166 ? 4.094 9.723 12.122 1.00 88.88 166 ARG A CA 1
ATOM 1287 C C . ARG A 1 166 ? 4.605 10.321 10.810 1.00 88.88 166 ARG A C 1
ATOM 1289 O O . ARG A 1 166 ? 3.825 10.956 10.109 1.00 88.88 166 ARG A O 1
ATOM 1296 N N . GLN A 1 167 ? 5.884 10.133 10.496 1.00 92.31 167 GLN A N 1
ATOM 1297 C CA . GLN A 1 167 ? 6.527 10.585 9.254 1.00 92.31 167 GLN A CA 1
ATOM 1298 C C . GLN A 1 167 ? 6.701 9.451 8.232 1.00 92.31 167 GLN A C 1
ATOM 1300 O O . GLN A 1 167 ? 7.462 9.586 7.278 1.00 92.31 167 GLN A O 1
ATOM 1305 N N . SER A 1 168 ? 5.984 8.337 8.410 1.00 91.31 168 SER A N 1
ATOM 1306 C CA . SER A 1 168 ? 6.177 7.107 7.633 1.00 91.31 168 SER A CA 1
ATOM 1307 C C . SER A 1 168 ? 6.074 7.319 6.126 1.00 91.31 168 SER A C 1
ATOM 1309 O O . SER A 1 168 ? 6.905 6.790 5.401 1.00 91.31 168 SER A O 1
ATOM 1311 N N . LEU A 1 169 ? 5.121 8.126 5.647 1.00 92.44 169 LEU A N 1
ATOM 1312 C CA . LEU A 1 169 ? 4.974 8.423 4.216 1.00 92.44 169 LEU A CA 1
ATOM 1313 C C . LEU A 1 169 ? 6.187 9.170 3.645 1.00 92.44 169 LEU A C 1
ATOM 1315 O O . LEU A 1 169 ? 6.650 8.847 2.558 1.00 92.44 169 LEU A O 1
ATOM 1319 N N . LEU A 1 170 ? 6.721 10.145 4.384 1.00 93.69 170 LEU A N 1
ATOM 1320 C CA . LEU A 1 170 ? 7.889 10.916 3.960 1.00 93.69 170 LEU A CA 1
ATOM 1321 C C . LEU A 1 170 ? 9.139 10.034 3.952 1.00 93.69 170 LEU A C 1
ATOM 1323 O O . LEU A 1 170 ? 9.864 10.012 2.962 1.00 93.69 170 LEU A O 1
ATOM 1327 N N . LEU A 1 171 ? 9.354 9.256 5.016 1.00 92.88 171 LEU A N 1
ATOM 1328 C CA . LEU A 1 171 ? 10.453 8.289 5.082 1.00 92.88 171 LEU A CA 1
ATOM 1329 C C . LEU A 1 171 ? 10.342 7.247 3.957 1.00 92.88 171 LEU A C 1
ATOM 1331 O O . LEU A 1 171 ? 11.338 6.923 3.315 1.00 92.88 171 LEU A O 1
ATOM 1335 N N . TYR A 1 172 ? 9.124 6.782 3.664 1.00 91.62 172 TYR A N 1
ATOM 1336 C CA . TYR A 1 172 ? 8.851 5.863 2.563 1.00 91.62 172 TYR A CA 1
ATOM 1337 C C . TYR A 1 172 ? 9.128 6.492 1.190 1.00 91.62 172 TYR A C 1
ATOM 1339 O O . TYR A 1 172 ? 9.605 5.805 0.301 1.00 91.62 172 TYR A O 1
ATOM 1347 N N . LEU A 1 173 ? 8.889 7.782 0.973 1.00 93.12 173 LEU A N 1
ATOM 1348 C CA . LEU A 1 173 ? 9.216 8.405 -0.315 1.00 93.12 173 LEU A CA 1
ATOM 1349 C C . LEU A 1 173 ? 10.714 8.685 -0.466 1.00 93.12 173 LEU A C 1
ATOM 1351 O O . LEU A 1 173 ? 11.264 8.507 -1.549 1.00 93.12 173 LEU A O 1
ATOM 1355 N N . LEU A 1 174 ? 11.379 9.101 0.613 1.00 93.94 174 LEU A N 1
ATOM 1356 C CA . LEU A 1 174 ? 12.778 9.520 0.559 1.00 93.94 174 LEU A CA 1
ATOM 1357 C C . LEU A 1 174 ? 13.776 8.363 0.613 1.00 93.94 174 LEU A C 1
ATOM 1359 O O . LEU A 1 174 ? 14.899 8.544 0.152 1.00 93.94 174 LEU A O 1
ATOM 1363 N N . HIS A 1 175 ? 13.411 7.187 1.137 1.00 92.25 175 HIS A N 1
ATOM 1364 C CA . HIS A 1 175 ? 14.396 6.109 1.285 1.00 92.25 175 HIS A CA 1
ATOM 1365 C C . HIS A 1 175 ? 15.025 5.688 -0.053 1.00 92.25 175 HIS A C 1
ATOM 1367 O O . HIS A 1 175 ? 16.241 5.566 -0.110 1.00 92.25 175 HIS A O 1
ATOM 1373 N N . GLN A 1 176 ? 14.244 5.524 -1.130 1.00 90.75 176 GLN A N 1
ATOM 1374 C CA . GLN A 1 176 ? 14.778 5.141 -2.447 1.00 90.75 176 GLN A CA 1
ATOM 1375 C C . GLN A 1 176 ? 15.785 6.164 -3.008 1.00 90.75 176 GLN A C 1
ATOM 1377 O O . GLN A 1 176 ? 16.926 5.775 -3.252 1.00 90.75 176 GLN A O 1
ATOM 1382 N N . PRO A 1 177 ? 15.445 7.461 -3.178 1.00 90.81 177 PRO A N 1
ATOM 1383 C CA . PRO A 1 177 ? 16.385 8.437 -3.730 1.00 90.81 177 PRO A CA 1
ATOM 1384 C C . PRO A 1 177 ? 17.590 8.688 -2.817 1.00 90.81 177 PRO A C 1
ATOM 1386 O O . PRO A 1 177 ? 18.700 8.858 -3.313 1.00 90.81 177 PRO A O 1
ATOM 1389 N N . VAL A 1 178 ? 17.406 8.676 -1.491 1.00 94.31 178 VAL A N 1
ATOM 1390 C CA . VAL A 1 178 ? 18.521 8.857 -0.548 1.00 94.31 178 VAL A CA 1
ATOM 1391 C C . VAL A 1 178 ? 19.486 7.676 -0.619 1.00 94.31 178 VAL A C 1
ATOM 1393 O O . VAL A 1 178 ? 20.690 7.888 -0.708 1.00 94.31 178 VAL A O 1
ATOM 1396 N N . LEU A 1 179 ? 18.984 6.438 -0.613 1.00 93.19 179 LEU A N 1
ATOM 1397 C CA . LEU A 1 179 ? 19.839 5.254 -0.720 1.00 93.19 179 LEU A CA 1
ATOM 1398 C C . LEU A 1 179 ? 20.555 5.198 -2.071 1.00 93.19 179 LEU A C 1
ATOM 1400 O O . LEU A 1 179 ? 21.746 4.900 -2.101 1.00 93.19 179 LEU A O 1
ATOM 1404 N N . ALA A 1 180 ? 19.864 5.533 -3.164 1.00 89.81 180 ALA A N 1
ATOM 1405 C CA . ALA A 1 180 ? 20.475 5.620 -4.488 1.00 89.81 180 ALA A CA 1
ATOM 1406 C C . ALA A 1 180 ? 21.615 6.653 -4.519 1.00 89.81 180 ALA A C 1
ATOM 1408 O O . ALA A 1 180 ? 22.727 6.313 -4.916 1.00 89.81 180 ALA A O 1
ATOM 1409 N N . GLY A 1 181 ? 21.380 7.870 -4.015 1.00 92.75 181 GLY A N 1
ATOM 1410 C CA . GLY A 1 181 ? 22.402 8.921 -3.973 1.00 92.75 181 GLY A CA 1
ATOM 1411 C C . GLY A 1 181 ? 23.586 8.591 -3.057 1.00 92.75 181 GLY A C 1
ATOM 1412 O O . GLY A 1 181 ? 24.728 8.892 -3.393 1.00 92.75 181 GLY A O 1
ATOM 1413 N N . LEU A 1 182 ? 23.349 7.928 -1.920 1.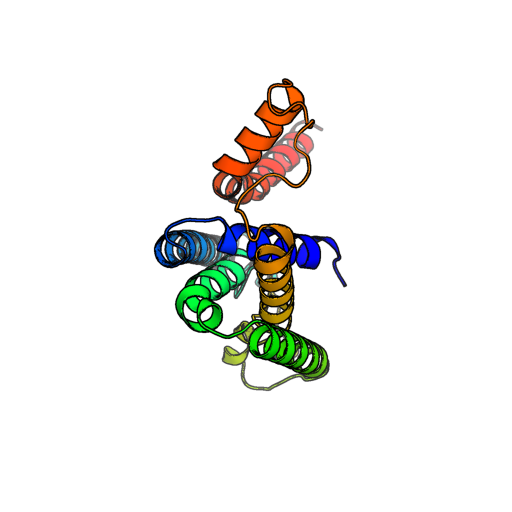00 95.44 182 LEU A N 1
ATOM 1414 C CA . LEU A 1 182 ? 24.427 7.471 -1.032 1.00 95.44 182 LEU A CA 1
ATOM 1415 C C . LEU A 1 182 ? 25.287 6.381 -1.680 1.00 95.44 182 LEU A C 1
ATOM 1417 O O . LEU A 1 182 ? 26.506 6.391 -1.514 1.00 95.44 182 LEU A O 1
ATOM 1421 N N . LEU A 1 183 ? 24.668 5.450 -2.409 1.00 94.06 183 LEU A N 1
ATOM 1422 C CA . LEU A 1 183 ? 25.391 4.415 -3.148 1.00 94.06 183 LEU A CA 1
ATOM 1423 C C . LEU A 1 183 ? 26.221 5.019 -4.281 1.00 94.06 183 LEU A C 1
ATOM 1425 O O . LEU A 1 183 ? 27.378 4.644 -4.443 1.00 94.06 183 LEU A O 1
ATOM 1429 N N . GLU A 1 184 ? 25.663 5.971 -5.025 1.00 92.44 184 GLU A N 1
ATOM 1430 C CA . GLU A 1 184 ? 26.385 6.680 -6.083 1.00 92.44 184 GLU A CA 1
AT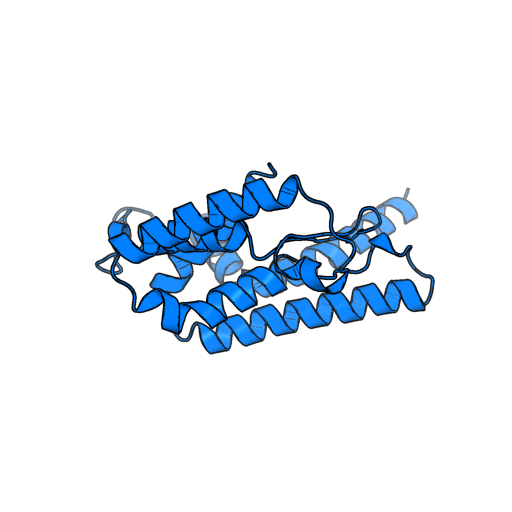OM 1431 C C . GLU A 1 184 ? 27.586 7.450 -5.519 1.00 92.44 184 GLU A C 1
ATOM 1433 O O . GLU A 1 184 ? 28.700 7.309 -6.019 1.00 92.44 184 GLU A O 1
ATOM 1438 N N . LEU A 1 185 ? 27.401 8.169 -4.406 1.00 94.88 185 LEU A N 1
ATOM 1439 C CA . LEU A 1 185 ? 28.494 8.846 -3.710 1.00 94.88 185 LEU A CA 1
ATOM 1440 C C . LEU A 1 185 ? 29.575 7.862 -3.235 1.00 94.88 185 LEU A C 1
ATOM 1442 O O . LEU A 1 185 ? 30.762 8.139 -3.383 1.00 94.88 185 LEU A O 1
ATOM 1446 N N . TYR A 1 186 ? 29.183 6.712 -2.683 1.00 96.06 186 TYR A N 1
ATOM 1447 C CA . TYR A 1 186 ? 30.131 5.682 -2.253 1.00 96.06 186 TYR A CA 1
ATOM 1448 C C . TYR A 1 186 ? 30.957 5.134 -3.423 1.00 96.06 186 TYR A C 1
ATOM 1450 O O . TYR A 1 186 ? 32.165 4.954 -3.284 1.00 96.06 186 TYR A O 1
ATOM 1458 N N . VAL A 1 187 ? 30.319 4.895 -4.571 1.00 94.88 187 VAL A N 1
ATOM 1459 C CA . VAL A 1 187 ? 31.000 4.432 -5.787 1.00 94.88 187 VAL A CA 1
ATOM 1460 C C . VAL A 1 187 ? 31.939 5.503 -6.344 1.00 94.88 187 VAL A C 1
ATOM 1462 O O . VAL A 1 187 ? 33.012 5.153 -6.812 1.00 94.88 187 VAL A O 1
ATOM 1465 N N . LEU A 1 188 ? 31.580 6.787 -6.267 1.00 93.88 188 LEU A N 1
ATOM 1466 C CA . LEU A 1 188 ? 32.425 7.893 -6.739 1.00 93.88 188 LEU A CA 1
ATOM 1467 C C . LEU A 1 188 ? 33.669 8.137 -5.871 1.00 93.88 188 LEU A C 1
ATOM 1469 O O . LEU A 1 188 ? 34.672 8.640 -6.370 1.00 93.88 188 LEU A O 1
ATOM 1473 N N . VAL A 1 189 ? 33.594 7.841 -4.571 1.00 95.19 189 VAL A N 1
ATOM 1474 C CA . VAL A 1 189 ? 34.694 8.060 -3.612 1.00 95.19 189 VAL A CA 1
ATOM 1475 C C . VAL A 1 189 ? 35.663 6.868 -3.552 1.00 95.19 189 VAL A C 1
ATOM 1477 O O . VAL A 1 189 ? 36.765 7.008 -3.019 1.00 95.19 189 VAL A O 1
ATOM 1480 N N . ARG A 1 190 ? 35.270 5.706 -4.083 1.00 83.19 190 ARG A N 1
ATOM 1481 C CA . ARG A 1 190 ? 36.084 4.485 -4.115 1.00 83.19 190 ARG A CA 1
ATOM 1482 C C . ARG A 1 190 ? 36.861 4.355 -5.421 1.00 83.19 190 ARG A C 1
ATOM 1484 O O . ARG A 1 190 ? 38.037 3.942 -5.326 1.00 83.19 190 ARG A O 1
#

Sequence (190 aa):
MQWGSVLFLLISGICVTLGHHPVRRGLAVFGCGMLCSLVTAGMYWLGFQGRGIVIWFGILHCLGVCMLLWPWLGRLPNWVLGALALLLLALGYWFRSLTVAAPWLFPLGLTTAEFASSDYFPLLPNLGWFLIGALLGRTAYRQGESLLPRFPAGAAPVRFLTWCGRQSLLLYLLHQPVLAGLLELYVLVR

Radius of gyration: 18.65 Å; chains: 1; bounding box: 56×31×54 Å